Protein AF-A0A7S0T9Q6-F1 (afdb_monomer_lite)

Secondary structure (DSSP, 8-state):
-PPPP-------------------------------------------TTHHHHHHHHHHHHHHHHHHHHHHHHHHHHHHHHHHHHHHHHHHHHHHHHHHHHHHHHHHH-TTSS-PPPHHHHHHHHHHHHHHHTTTTT--TTS--HHHHHHHHHHHHHHHHHHHHHHSTT-SS-PPP-TT----TTSS------

Foldseek 3Di:
DDDDDDDDDDDDPPDDDDDDPDDDDDDDDDDDDDPDPDDDDDDPDDDDPPPVVVVVVVVVVVVVVVVVVVVVVVVVVVVVVVVVVVVVVVVVVVVVLVVLLVVLVVQCVCCPDDHHRDPVSVVVNVVSVVVVVVVVPPDDVVPDDPVRVVVVVLLVVLVVQQVVVVVPPDPPPDDRRDSPCSPPPPPPPPDDDD

Structure (mmCIF, N/CA/C/O backbone):
data_AF-A0A7S0T9Q6-F1
#
_entry.id   AF-A0A7S0T9Q6-F1
#
loop_
_atom_site.group_PDB
_atom_site.id
_atom_site.type_symbol
_atom_site.label_atom_id
_atom_site.label_alt_id
_atom_site.label_comp_id
_atom_site.label_asym_id
_atom_site.label_entity_id
_atom_site.label_seq_id
_atom_site.pdbx_PDB_ins_code
_atom_site.Cartn_x
_atom_site.Cartn_y
_atom_site.Cartn_z
_atom_site.occupancy
_atom_site.B_iso_or_equiv
_atom_site.auth_seq_id
_atom_site.auth_comp_id
_atom_site.auth_asym_id
_atom_site.auth_atom_id
_atom_site.pdbx_PDB_model_num
ATOM 1 N N . LYS A 1 1 ? -21.714 -35.107 25.887 1.00 48.09 1 LYS A N 1
ATOM 2 C CA . LYS A 1 1 ? -20.528 -35.727 25.243 1.00 48.09 1 LYS A CA 1
ATOM 3 C C . LYS A 1 1 ? -19.779 -34.626 24.492 1.00 48.09 1 LYS A C 1
ATOM 5 O O . LYS A 1 1 ? -20.068 -34.401 23.327 1.00 48.09 1 LYS A O 1
ATOM 10 N N . HIS A 1 2 ? -18.916 -33.882 25.184 1.00 43.22 2 HIS A N 1
ATOM 11 C CA . HIS A 1 2 ? -18.152 -32.766 24.613 1.00 43.22 2 HIS A CA 1
ATOM 12 C C . HIS A 1 2 ? -16.733 -33.234 24.277 1.00 43.22 2 HIS A C 1
ATOM 14 O O . HIS A 1 2 ? -16.092 -33.878 25.104 1.00 43.22 2 HIS A O 1
ATOM 20 N N . LYS A 1 3 ? -16.268 -32.938 23.059 1.00 55.44 3 LYS A N 1
ATOM 21 C CA . LYS A 1 3 ? -14.858 -33.063 22.662 1.00 55.44 3 LYS A CA 1
ATOM 22 C C . LYS A 1 3 ? -14.114 -31.779 23.071 1.00 55.44 3 LYS A C 1
ATOM 24 O O . LYS A 1 3 ? -14.688 -30.708 22.878 1.00 55.44 3 LYS A O 1
ATOM 29 N N . PRO A 1 4 ? -12.875 -31.848 23.585 1.00 59.94 4 PRO A N 1
ATOM 30 C CA . PRO A 1 4 ? -12.056 -30.662 23.801 1.00 59.94 4 PRO A CA 1
ATOM 31 C C . PRO A 1 4 ? -11.333 -30.259 22.505 1.00 59.94 4 PRO A C 1
ATOM 33 O O . PRO A 1 4 ? -10.777 -31.106 21.806 1.00 59.94 4 PRO A O 1
ATOM 36 N N . TYR A 1 5 ? -11.346 -28.961 22.195 1.00 50.22 5 TYR A N 1
ATOM 37 C CA . TYR A 1 5 ? -10.509 -28.351 21.163 1.00 50.22 5 TYR A CA 1
ATOM 38 C C . TYR A 1 5 ? -9.067 -28.263 21.679 1.00 50.22 5 TYR A C 1
ATOM 40 O O . TYR A 1 5 ? -8.792 -27.593 22.672 1.00 50.22 5 TYR A O 1
ATOM 48 N N . SER A 1 6 ? -8.145 -28.950 21.008 1.00 52.62 6 SER A N 1
ATOM 49 C CA . SER A 1 6 ? -6.705 -28.787 21.197 1.00 52.62 6 SER A CA 1
ATOM 50 C C . SER A 1 6 ? -6.242 -27.542 20.441 1.00 52.62 6 SER A C 1
ATOM 52 O O . SER A 1 6 ? -6.248 -27.528 19.210 1.00 52.62 6 SER A O 1
ATOM 54 N N . GLY A 1 7 ? -5.859 -26.497 21.175 1.00 42.22 7 GLY A N 1
ATOM 55 C CA . GLY A 1 7 ? -5.268 -25.286 20.615 1.00 42.22 7 GLY A CA 1
ATOM 56 C C . GLY A 1 7 ? -3.878 -25.557 20.043 1.00 42.22 7 GLY A C 1
ATOM 57 O O . GLY A 1 7 ? -2.952 -25.902 20.774 1.00 42.22 7 GLY A O 1
ATOM 58 N N . SER A 1 8 ? -3.727 -25.378 18.734 1.00 49.31 8 SER A N 1
ATOM 59 C CA . SER A 1 8 ? -2.430 -25.295 18.071 1.00 49.31 8 SER A CA 1
ATOM 60 C C . SER A 1 8 ? -1.870 -23.882 18.246 1.00 49.31 8 SER A C 1
ATOM 62 O O . SER A 1 8 ? -2.349 -22.927 17.640 1.00 49.31 8 SER A O 1
ATOM 64 N N . HIS A 1 9 ? -0.862 -23.758 19.108 1.00 43.62 9 HIS A N 1
ATOM 65 C CA . HIS A 1 9 ? -0.001 -22.584 19.226 1.00 43.62 9 HIS A CA 1
ATOM 66 C C . HIS A 1 9 ? 0.776 -22.383 17.915 1.00 43.62 9 HIS A C 1
ATOM 68 O O . HIS A 1 9 ? 1.630 -23.201 17.574 1.00 43.62 9 HIS A O 1
ATOM 74 N N . CYS A 1 10 ? 0.516 -21.290 17.200 1.00 43.69 10 CYS A N 1
ATOM 75 C CA . CYS A 1 10 ? 1.398 -20.816 16.136 1.00 43.69 10 CYS A CA 1
ATOM 76 C C . CYS A 1 10 ? 2.500 -19.938 16.759 1.00 43.69 10 CYS A C 1
ATOM 78 O O . CYS A 1 10 ? 2.178 -18.938 17.406 1.00 43.69 10 CYS A O 1
ATOM 80 N N . PRO A 1 11 ? 3.793 -20.271 16.602 1.00 45.72 11 PRO A N 1
ATOM 81 C CA . PRO A 1 11 ? 4.871 -19.421 17.084 1.00 45.72 11 PRO A CA 1
ATOM 82 C C . PRO A 1 11 ? 4.972 -18.131 16.256 1.00 45.72 11 PRO A C 1
ATOM 84 O O . PRO A 1 11 ? 5.075 -18.147 15.031 1.00 45.72 11 PRO A O 1
ATOM 87 N N . SER A 1 12 ? 4.963 -17.009 16.975 1.00 49.41 12 SER A N 1
ATOM 88 C CA . SER A 1 12 ? 5.185 -15.650 16.483 1.00 49.41 12 SER A CA 1
ATOM 89 C C . SER A 1 12 ? 6.523 -15.533 15.742 1.00 49.41 12 SER A C 1
ATOM 91 O O . SER A 1 12 ? 7.594 -15.633 16.340 1.00 49.41 12 SER A O 1
ATOM 93 N N . MET A 1 13 ? 6.466 -15.274 14.434 1.00 46.94 13 MET A N 1
ATOM 94 C CA . MET A 1 13 ? 7.614 -14.929 13.585 1.00 46.94 13 MET A CA 1
ATOM 95 C C . MET A 1 13 ? 8.009 -13.449 13.766 1.00 46.94 13 MET A C 1
ATOM 97 O O . MET A 1 13 ? 8.117 -12.690 12.805 1.00 46.94 13 MET A O 1
ATOM 101 N N . ARG A 1 14 ? 8.247 -13.003 15.006 1.00 51.22 14 ARG A N 1
ATOM 102 C CA . ARG A 1 14 ? 8.969 -11.745 15.264 1.00 51.22 14 ARG A CA 1
ATOM 103 C C . ARG A 1 14 ? 10.461 -12.039 15.275 1.00 51.22 14 ARG A C 1
ATOM 105 O O . ARG A 1 14 ? 11.011 -12.302 16.334 1.00 51.22 14 ARG A O 1
ATOM 112 N N . ASN A 1 15 ? 11.083 -12.043 14.097 1.00 54.09 15 ASN A N 1
ATOM 113 C CA . ASN A 1 15 ? 12.494 -11.689 13.882 1.00 54.09 15 ASN A CA 1
ATOM 114 C C . ASN A 1 15 ? 12.834 -11.846 12.393 1.00 54.09 15 ASN A C 1
ATOM 116 O O . ASN A 1 15 ? 13.433 -12.834 11.977 1.00 54.09 15 ASN A O 1
ATOM 120 N N . ALA A 1 16 ? 12.465 -10.849 11.588 1.00 46.50 16 ALA A N 1
ATOM 121 C CA . ALA A 1 16 ? 13.069 -10.648 10.277 1.00 46.50 16 ALA A CA 1
ATOM 122 C C . ALA A 1 16 ? 14.107 -9.525 10.392 1.00 46.50 16 ALA A C 1
ATOM 124 O O . ALA A 1 16 ? 13.838 -8.435 10.892 1.00 46.50 16 ALA A O 1
ATOM 125 N N . ALA A 1 17 ? 15.322 -9.880 9.999 1.00 49.62 17 ALA A N 1
ATOM 126 C CA . ALA A 1 17 ? 16.577 -9.178 10.174 1.00 49.62 17 ALA A CA 1
ATOM 127 C C . ALA A 1 17 ? 16.577 -7.684 9.802 1.00 49.62 17 ALA A C 1
ATOM 129 O O . ALA A 1 17 ? 16.038 -7.262 8.781 1.00 49.62 17 ALA A O 1
ATOM 130 N N . ARG A 1 18 ? 17.344 -6.910 10.586 1.00 49.25 18 ARG A N 1
ATOM 131 C CA . ARG A 1 18 ? 17.968 -5.651 10.156 1.00 49.25 18 ARG A CA 1
ATOM 132 C C . ARG A 1 18 ? 18.778 -5.905 8.885 1.00 49.25 18 ARG A C 1
ATOM 134 O O . ARG A 1 18 ? 19.873 -6.461 8.943 1.00 49.25 18 ARG A O 1
ATOM 141 N N . ILE A 1 19 ? 18.260 -5.465 7.748 1.00 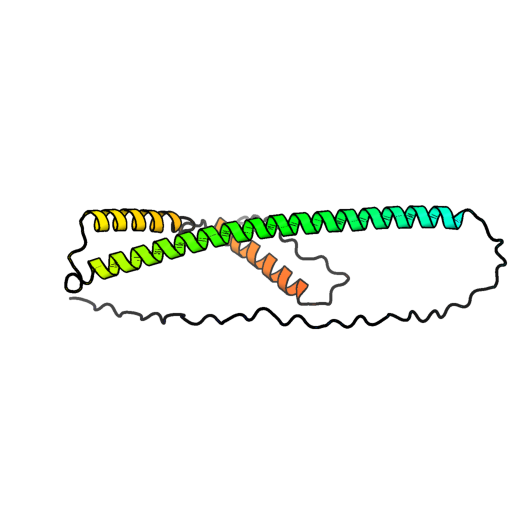47.66 19 ILE A N 1
ATOM 142 C CA . ILE A 1 19 ? 19.020 -5.402 6.503 1.00 47.66 19 ILE A CA 1
ATOM 143 C C . ILE A 1 19 ? 19.848 -4.115 6.547 1.00 47.66 19 ILE A C 1
ATOM 145 O O . ILE A 1 19 ? 19.316 -3.011 6.472 1.00 47.66 19 ILE A O 1
ATOM 149 N N . HIS A 1 20 ? 21.162 -4.265 6.712 1.00 46.34 20 HIS A N 1
ATOM 150 C CA . HIS A 1 20 ? 22.140 -3.194 6.536 1.00 46.34 20 HIS A CA 1
ATOM 151 C C . HIS A 1 20 ? 22.250 -2.824 5.044 1.00 46.34 20 HIS A C 1
ATOM 153 O O . HIS A 1 20 ? 22.614 -3.691 4.247 1.00 46.34 20 HIS A O 1
ATOM 159 N N . PRO A 1 21 ? 22.038 -1.560 4.635 1.00 48.03 21 PRO A N 1
ATOM 160 C CA . PRO A 1 21 ? 22.309 -1.127 3.275 1.00 48.03 21 PRO A CA 1
ATOM 161 C C . PRO A 1 21 ? 23.672 -0.431 3.234 1.00 48.03 21 PRO A C 1
ATOM 163 O O . PRO A 1 21 ? 23.750 0.766 3.472 1.00 48.03 21 PRO A O 1
ATOM 166 N N . ASN A 1 22 ? 24.759 -1.175 3.004 1.00 48.66 22 ASN A N 1
ATOM 167 C CA . ASN A 1 22 ? 25.987 -0.656 2.373 1.00 48.66 22 ASN A CA 1
ATOM 168 C C . ASN A 1 22 ? 27.099 -1.702 2.389 1.00 48.66 22 ASN A C 1
ATOM 170 O O . ASN A 1 22 ? 27.969 -1.665 3.251 1.00 48.66 22 ASN A O 1
ATOM 174 N N . GLN A 1 23 ? 27.108 -2.602 1.406 1.00 45.19 23 GLN A N 1
ATOM 175 C CA . GLN A 1 23 ? 28.343 -3.234 0.935 1.00 45.19 23 GLN A CA 1
ATOM 176 C C . GLN A 1 23 ? 28.232 -3.536 -0.561 1.00 45.19 23 GLN A C 1
ATOM 178 O O . GLN A 1 23 ? 28.161 -4.689 -0.974 1.00 45.19 23 GLN A O 1
ATOM 183 N N . TYR A 1 24 ? 28.244 -2.492 -1.395 1.00 44.56 24 TYR A N 1
ATOM 184 C CA . TYR A 1 24 ? 28.670 -2.671 -2.779 1.00 44.56 24 TYR A CA 1
ATOM 185 C C . TYR A 1 24 ? 30.141 -2.299 -2.914 1.00 44.56 24 TYR A C 1
ATOM 187 O O . TYR A 1 24 ? 30.565 -1.159 -2.745 1.00 44.56 24 TYR A O 1
ATOM 195 N N . ARG A 1 25 ? 30.902 -3.364 -3.164 1.00 46.22 25 ARG A N 1
ATOM 196 C CA . ARG A 1 25 ? 32.325 -3.427 -3.463 1.00 46.22 25 ARG A CA 1
ATOM 197 C C . ARG A 1 25 ? 32.757 -2.374 -4.483 1.00 46.22 25 ARG A C 1
ATOM 199 O O . ARG A 1 25 ? 32.208 -2.286 -5.578 1.00 46.22 25 ARG A O 1
ATOM 206 N N . ASN A 1 26 ? 33.860 -1.717 -4.138 1.00 47.81 26 ASN A N 1
ATOM 207 C CA . ASN A 1 26 ? 34.849 -1.169 -5.059 1.00 47.81 26 ASN A CA 1
ATOM 208 C C . ASN A 1 26 ? 35.125 -2.147 -6.215 1.00 47.81 26 ASN A C 1
ATOM 210 O O . ASN A 1 26 ? 35.784 -3.168 -6.015 1.00 47.81 26 ASN A O 1
ATOM 214 N N . TYR A 1 27 ? 34.687 -1.815 -7.429 1.00 48.66 27 TYR A N 1
ATOM 215 C CA . TYR A 1 27 ? 35.317 -2.339 -8.637 1.00 48.66 27 TYR A CA 1
ATOM 216 C C . TYR A 1 27 ? 36.371 -1.333 -9.079 1.00 48.66 27 TYR A C 1
ATOM 218 O O . TYR A 1 27 ? 36.077 -0.310 -9.697 1.00 48.66 27 TYR A O 1
ATOM 226 N N . GLN A 1 28 ? 37.617 -1.635 -8.719 1.00 45.53 28 GLN A N 1
ATOM 227 C CA . GLN A 1 28 ? 38.784 -1.011 -9.318 1.00 45.53 28 GLN A CA 1
ATOM 228 C C . GLN A 1 28 ? 38.724 -1.212 -10.834 1.00 45.53 28 GLN A C 1
ATOM 230 O O . GLN A 1 28 ? 38.624 -2.325 -11.352 1.00 45.53 28 GLN A O 1
ATOM 235 N N . ARG A 1 29 ? 38.759 -0.087 -11.536 1.00 46.28 29 ARG A N 1
ATOM 236 C CA . ARG A 1 29 ? 38.820 0.034 -12.986 1.00 46.28 29 ARG A CA 1
ATOM 237 C C . ARG A 1 29 ? 40.189 -0.486 -13.445 1.00 46.28 29 ARG A C 1
ATOM 239 O O . ARG A 1 29 ? 41.167 0.251 -13.402 1.00 46.28 29 ARG A O 1
ATOM 246 N N . MET A 1 30 ? 40.281 -1.752 -13.843 1.00 48.06 30 MET A N 1
ATOM 247 C CA . MET A 1 30 ? 41.489 -2.264 -14.499 1.00 48.06 30 MET A CA 1
ATOM 248 C C . MET A 1 30 ? 41.555 -1.715 -15.936 1.00 48.06 30 MET A C 1
ATOM 250 O O . MET A 1 30 ? 40.580 -1.868 -16.679 1.00 48.06 30 MET A O 1
ATOM 254 N N . PRO A 1 31 ? 42.660 -1.076 -16.360 1.00 48.62 31 PRO A N 1
ATOM 255 C CA . PRO A 1 31 ? 42.848 -0.685 -17.750 1.00 48.62 31 PRO A CA 1
ATOM 256 C C . PRO A 1 31 ? 43.156 -1.926 -18.599 1.00 48.62 31 PRO A C 1
ATOM 258 O O . PRO A 1 31 ? 44.135 -2.630 -18.363 1.00 48.62 31 PRO A O 1
ATOM 261 N N . LEU A 1 32 ? 42.321 -2.195 -19.603 1.00 48.62 32 LEU A N 1
ATOM 262 C CA . LEU A 1 32 ? 42.595 -3.202 -20.627 1.00 48.62 32 LEU A CA 1
ATOM 263 C C . LEU A 1 32 ? 43.718 -2.690 -21.539 1.00 48.62 32 LEU A C 1
ATOM 265 O O . LEU A 1 32 ? 43.483 -1.858 -22.415 1.00 48.62 32 LEU A O 1
ATOM 269 N N . THR A 1 33 ? 44.940 -3.183 -21.352 1.00 50.84 33 THR A N 1
ATOM 270 C CA . THR A 1 33 ? 46.001 -3.047 -22.353 1.00 50.84 33 THR A CA 1
ATOM 271 C C . THR A 1 33 ? 45.750 -4.055 -23.471 1.00 50.84 33 THR A C 1
ATOM 273 O O . THR A 1 33 ? 45.985 -5.255 -23.346 1.00 50.84 33 THR A O 1
ATOM 276 N N . LEU A 1 34 ? 45.224 -3.560 -24.591 1.00 49.12 34 LEU A N 1
ATOM 277 C CA . LEU A 1 34 ? 45.071 -4.328 -25.820 1.00 49.12 34 LEU A CA 1
ATOM 278 C C . LEU A 1 34 ? 46.469 -4.578 -26.420 1.00 49.12 34 LEU A C 1
ATOM 280 O O . LEU A 1 34 ? 47.065 -3.680 -27.014 1.00 49.12 34 LEU A O 1
ATOM 284 N N . ILE A 1 35 ? 47.015 -5.786 -26.254 1.00 49.16 35 ILE A N 1
ATOM 285 C CA . ILE A 1 35 ? 48.257 -6.200 -26.924 1.00 49.16 35 ILE A CA 1
ATOM 286 C C . ILE A 1 35 ? 47.948 -6.390 -28.414 1.00 49.16 35 ILE A C 1
ATOM 288 O O . ILE A 1 35 ? 47.339 -7.373 -28.830 1.00 49.16 35 ILE A O 1
ATOM 292 N N . LYS A 1 36 ? 48.355 -5.409 -29.224 1.00 46.16 36 LYS A N 1
ATOM 293 C CA . LYS A 1 36 ? 48.192 -5.393 -30.680 1.00 46.16 36 LYS A CA 1
ATOM 294 C C . LYS A 1 36 ? 49.344 -6.171 -31.332 1.00 46.16 36 LYS A C 1
ATOM 296 O O . LYS A 1 36 ? 50.366 -5.595 -31.689 1.00 46.16 36 LYS A O 1
ATOM 301 N N . ALA A 1 37 ? 49.190 -7.484 -31.491 1.00 51.31 37 ALA A N 1
ATOM 302 C CA . ALA A 1 37 ? 50.033 -8.271 -32.392 1.00 51.31 37 ALA A CA 1
ATOM 303 C C . ALA A 1 37 ? 49.439 -8.191 -33.808 1.00 51.31 37 ALA A C 1
ATOM 305 O O . ALA A 1 37 ? 48.527 -8.934 -34.156 1.00 51.31 37 ALA A O 1
ATOM 306 N N . GLY A 1 38 ? 49.917 -7.239 -34.610 1.00 44.06 38 GLY A N 1
ATOM 307 C CA . GLY A 1 38 ? 49.419 -7.001 -35.964 1.00 44.06 38 GLY A CA 1
ATOM 308 C C . GLY A 1 38 ? 50.488 -6.362 -36.837 1.00 44.06 38 GLY A C 1
ATOM 309 O O . GLY A 1 38 ? 50.775 -5.175 -36.735 1.00 44.06 38 GLY A O 1
ATOM 310 N N . ARG A 1 39 ? 51.110 -7.192 -37.669 1.00 53.94 39 ARG A N 1
ATOM 311 C CA . ARG A 1 39 ? 52.144 -6.860 -38.649 1.00 53.94 39 ARG A CA 1
ATOM 312 C C . ARG A 1 39 ? 51.513 -6.044 -39.783 1.00 53.94 39 ARG A C 1
ATOM 314 O O . ARG A 1 39 ? 50.899 -6.627 -40.672 1.00 53.94 39 ARG A O 1
ATOM 321 N N . GLU A 1 40 ? 51.657 -4.721 -39.772 1.00 49.31 40 GLU A N 1
ATOM 322 C CA . GLU A 1 40 ? 51.136 -3.865 -40.845 1.00 49.31 40 GLU A CA 1
ATOM 323 C C . GLU A 1 40 ? 52.248 -3.368 -41.776 1.00 49.31 40 GLU A C 1
ATOM 325 O O . GLU A 1 40 ? 53.265 -2.803 -41.369 1.00 49.31 40 GLU A O 1
ATOM 330 N N . ARG A 1 41 ? 52.034 -3.646 -43.066 1.00 48.97 41 ARG A N 1
ATOM 331 C CA . ARG A 1 41 ? 52.817 -3.161 -44.201 1.00 48.97 41 ARG A CA 1
ATOM 332 C C . ARG A 1 41 ? 52.715 -1.639 -44.240 1.00 48.97 41 ARG A C 1
ATOM 334 O O . ARG A 1 41 ? 51.617 -1.098 -44.160 1.00 48.97 41 ARG A O 1
ATOM 341 N N . ARG A 1 42 ? 53.847 -0.955 -44.416 1.00 47.53 42 ARG A N 1
ATOM 342 C CA . ARG A 1 42 ? 53.871 0.486 -44.689 1.00 47.53 42 ARG A CA 1
ATOM 343 C C . ARG A 1 42 ? 53.228 0.737 -46.050 1.00 47.53 42 ARG A C 1
ATOM 345 O O . ARG A 1 42 ? 53.869 0.543 -47.077 1.00 47.53 42 ARG A O 1
ATOM 352 N N . VAL A 1 43 ? 51.972 1.162 -46.038 1.00 51.28 43 VAL A N 1
ATOM 353 C CA . VAL A 1 43 ? 51.359 1.861 -47.164 1.00 51.28 43 VAL A CA 1
ATOM 354 C C . VAL A 1 43 ? 51.447 3.342 -46.824 1.00 51.28 43 VAL A C 1
ATOM 356 O O . VAL A 1 43 ? 50.891 3.796 -45.827 1.00 51.28 43 VAL A O 1
ATOM 359 N N . SER A 1 44 ? 52.224 4.082 -47.605 1.00 52.00 44 SER A N 1
ATOM 360 C CA . SER A 1 44 ? 52.299 5.539 -47.558 1.00 52.00 44 SER A CA 1
ATOM 361 C C . SER A 1 44 ? 50.964 6.124 -48.023 1.00 52.00 44 SER A C 1
ATOM 363 O O . SER A 1 44 ? 50.750 6.318 -49.217 1.00 52.00 44 SER A O 1
ATOM 365 N N . SER A 1 45 ? 50.051 6.360 -47.085 1.00 49.88 45 SER A N 1
ATOM 366 C CA . SER A 1 45 ? 48.807 7.090 -47.318 1.00 49.88 45 SER A CA 1
ATOM 367 C C . SER A 1 45 ? 49.017 8.572 -47.015 1.00 49.88 45 SER A C 1
ATOM 369 O O . SER A 1 45 ? 49.285 8.951 -45.874 1.00 49.88 45 SER A O 1
ATOM 371 N N . SER A 1 46 ? 48.900 9.396 -48.052 1.00 53.34 46 SER A N 1
ATOM 372 C CA . SER A 1 46 ? 48.856 10.855 -47.973 1.00 53.34 46 SER A CA 1
ATOM 373 C C . SER A 1 46 ? 47.775 11.331 -46.985 1.00 53.34 46 SER A C 1
ATOM 375 O O . SER A 1 46 ? 46.709 10.714 -46.916 1.00 53.34 46 SER A O 1
ATOM 377 N N . PRO A 1 47 ? 47.996 12.426 -46.235 1.00 50.16 47 PRO A N 1
ATOM 378 C CA . PRO A 1 47 ? 47.011 12.943 -45.292 1.00 50.16 47 PRO A CA 1
ATOM 379 C C . PRO A 1 47 ? 45.821 13.538 -46.058 1.00 50.16 47 PRO A C 1
ATOM 381 O O . PRO A 1 47 ? 45.936 14.585 -46.691 1.00 50.16 47 PRO A O 1
ATOM 384 N N . SER A 1 48 ? 44.672 12.857 -46.035 1.00 51.38 48 SER A N 1
ATOM 385 C CA . SER A 1 48 ? 43.407 13.408 -46.531 1.00 51.38 48 SER A CA 1
ATOM 386 C C . SER A 1 48 ? 42.718 14.220 -45.423 1.00 51.38 48 SER A C 1
ATOM 388 O O . SER A 1 48 ? 42.339 13.637 -44.408 1.00 51.38 48 SER A O 1
ATOM 390 N N . PRO A 1 49 ? 42.468 15.528 -45.615 1.00 57.22 49 PRO A N 1
ATOM 391 C CA . PRO A 1 49 ? 41.895 16.419 -44.594 1.00 57.22 49 PRO A CA 1
ATOM 392 C C . PRO A 1 49 ? 40.407 16.166 -44.258 1.00 57.22 4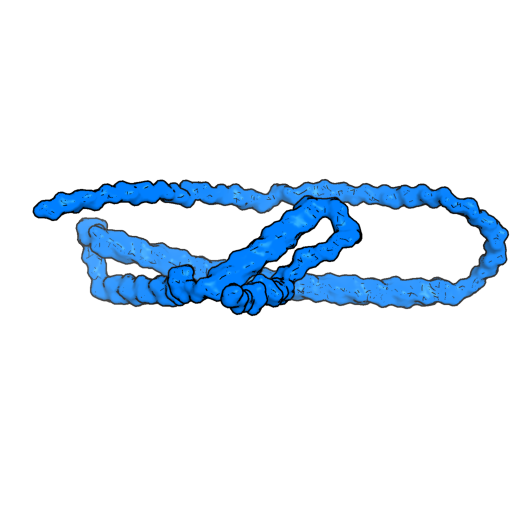9 PRO A C 1
ATOM 394 O O . PRO A 1 49 ? 39.819 16.904 -43.476 1.00 57.22 49 PRO A O 1
ATOM 397 N N . ASN A 1 50 ? 39.778 15.131 -44.828 1.00 55.19 50 ASN A N 1
ATOM 398 C CA . ASN A 1 50 ? 38.332 14.875 -44.727 1.00 55.19 50 ASN A CA 1
ATOM 399 C C . ASN A 1 50 ? 37.925 13.867 -43.627 1.00 55.19 50 ASN A C 1
ATOM 401 O O . ASN A 1 50 ? 36.740 13.712 -43.337 1.00 55.19 50 ASN A O 1
ATOM 405 N N . LEU A 1 51 ? 38.882 13.166 -43.006 1.00 54.94 51 LEU A N 1
ATOM 406 C CA . LEU A 1 51 ? 38.609 12.167 -41.957 1.00 54.94 51 LEU A CA 1
ATOM 407 C C . LEU A 1 51 ? 38.358 12.796 -40.574 1.00 54.94 51 LEU A C 1
ATOM 409 O O . LEU A 1 51 ? 37.532 12.288 -39.815 1.00 54.94 51 LEU A O 1
ATOM 413 N N . ASP A 1 52 ? 39.002 13.924 -40.267 1.00 58.03 52 ASP A N 1
ATOM 414 C CA . ASP A 1 52 ? 38.873 14.581 -38.959 1.00 58.03 52 ASP A CA 1
ATOM 415 C C . ASP A 1 52 ? 37.514 15.277 -38.772 1.00 58.03 52 ASP A C 1
ATOM 417 O O . ASP A 1 52 ? 36.956 15.248 -37.674 1.00 58.03 52 ASP A O 1
ATOM 421 N N . GLN A 1 53 ? 36.923 15.823 -39.843 1.00 58.59 53 GLN A N 1
ATOM 422 C CA . GLN A 1 53 ? 35.591 16.444 -39.785 1.00 58.59 53 GLN A CA 1
ATOM 423 C C . GLN A 1 53 ? 34.476 15.413 -39.551 1.00 58.59 53 GLN A C 1
ATOM 425 O O . GLN A 1 53 ? 33.585 15.639 -38.733 1.00 58.59 53 GLN A O 1
ATOM 430 N N . ASN A 1 54 ? 34.555 14.248 -40.203 1.00 61.00 54 ASN A N 1
ATOM 431 C CA . ASN A 1 54 ? 33.582 13.165 -40.018 1.00 61.00 54 ASN A CA 1
ATOM 432 C C . ASN A 1 54 ? 33.651 12.562 -38.607 1.00 61.00 54 ASN A C 1
ATOM 434 O O . ASN A 1 54 ? 32.627 12.242 -38.004 1.00 61.00 54 ASN A O 1
ATOM 438 N N . LYS A 1 55 ? 34.861 12.446 -38.047 1.00 66.19 55 LYS A N 1
ATOM 439 C CA . LYS A 1 55 ? 35.061 11.953 -36.682 1.00 66.19 55 LYS A CA 1
ATOM 440 C C . LYS A 1 55 ? 34.497 12.924 -35.639 1.00 66.19 55 LYS A C 1
ATOM 442 O O . LYS A 1 55 ? 33.766 12.495 -34.752 1.00 66.19 55 LYS A O 1
ATOM 447 N N . GLN A 1 56 ? 34.736 14.228 -35.802 1.00 70.12 56 GLN A N 1
ATOM 448 C CA . GLN A 1 56 ? 34.181 15.253 -34.909 1.00 70.12 56 GLN A CA 1
ATOM 449 C C . GLN A 1 56 ? 32.646 15.297 -34.924 1.00 70.12 56 GLN A C 1
ATOM 451 O O . GLN A 1 56 ? 32.036 15.455 -33.867 1.00 70.12 56 GLN A O 1
ATOM 456 N N . GLN A 1 57 ? 32.005 15.121 -36.084 1.00 70.31 57 GLN A N 1
ATOM 457 C CA . GLN A 1 57 ? 30.540 15.072 -36.166 1.00 70.31 57 GLN A CA 1
ATOM 458 C C . GLN A 1 57 ? 29.957 13.837 -35.463 1.00 70.31 57 GLN A C 1
ATOM 460 O O . GLN A 1 57 ? 28.957 13.947 -34.753 1.00 70.31 57 GLN A O 1
ATOM 465 N N . ASN A 1 58 ? 30.598 12.675 -35.606 1.00 70.81 58 ASN A N 1
ATOM 466 C CA . ASN A 1 58 ? 30.149 11.433 -34.975 1.00 70.81 58 ASN A CA 1
ATOM 467 C C . ASN A 1 58 ? 30.335 11.468 -33.443 1.00 70.81 58 ASN A C 1
ATOM 469 O O . ASN A 1 58 ? 29.447 11.062 -32.690 1.00 70.81 58 ASN A O 1
ATOM 473 N N . ASP A 1 59 ? 31.439 12.057 -32.973 1.00 74.12 59 ASP A N 1
ATOM 474 C CA . ASP A 1 59 ? 31.698 12.271 -31.546 1.00 74.12 59 ASP A CA 1
ATOM 475 C C . ASP A 1 59 ? 30.681 13.248 -30.927 1.00 74.12 59 ASP A C 1
ATOM 477 O O . ASP A 1 59 ? 30.187 13.012 -29.822 1.00 74.12 59 ASP A O 1
ATOM 481 N N . GLN A 1 60 ? 30.301 14.315 -31.641 1.00 74.25 60 GLN A N 1
ATOM 482 C CA . GLN A 1 60 ? 29.259 15.242 -31.182 1.00 74.25 60 GLN A CA 1
ATOM 483 C C . GLN A 1 60 ? 27.881 14.570 -31.098 1.00 74.25 60 GLN A C 1
ATOM 485 O O . GLN A 1 60 ? 27.171 14.758 -30.107 1.00 74.25 60 GLN A O 1
ATOM 490 N N . GLN A 1 61 ? 27.512 13.739 -32.077 1.00 75.19 61 GLN A N 1
ATOM 491 C CA . GLN A 1 61 ? 26.250 12.990 -32.042 1.00 75.19 61 GLN A CA 1
ATOM 492 C C . GLN A 1 61 ? 26.218 11.962 -30.897 1.00 75.19 61 GLN A C 1
ATOM 494 O O . GLN A 1 61 ? 25.223 11.879 -30.172 1.00 75.19 61 GLN A O 1
ATOM 499 N N . GLN A 1 62 ? 27.315 11.234 -30.650 1.00 76.12 62 GLN A N 1
ATOM 500 C CA . GLN A 1 62 ? 27.412 10.327 -29.496 1.00 76.12 62 GLN A CA 1
ATOM 501 C C . GLN A 1 62 ? 27.342 11.067 -28.154 1.00 76.12 62 GLN A C 1
ATOM 503 O O . GLN A 1 62 ? 26.705 10.587 -27.208 1.00 76.12 62 GLN A O 1
ATOM 508 N N . GLN A 1 63 ? 27.949 12.250 -28.049 1.00 76.50 63 GLN A N 1
ATOM 509 C CA . GLN A 1 63 ? 27.857 13.073 -26.841 1.00 76.50 63 GLN A CA 1
ATOM 510 C C . GLN A 1 63 ? 26.425 13.555 -26.589 1.00 76.50 63 GLN A C 1
ATOM 512 O O . GLN A 1 63 ? 25.941 13.471 -25.460 1.00 76.50 63 GLN A O 1
ATOM 517 N N . GLN A 1 64 ? 25.704 13.977 -27.629 1.00 79.00 64 GLN A N 1
ATOM 518 C CA . GLN A 1 64 ? 24.296 14.360 -27.497 1.00 79.00 64 GLN A CA 1
ATOM 519 C C . GLN A 1 64 ? 23.411 13.173 -27.093 1.00 79.00 64 GLN A C 1
ATOM 521 O O . GLN A 1 64 ? 22.567 13.307 -26.202 1.00 79.00 64 GLN A O 1
ATOM 526 N N . PHE A 1 65 ? 23.627 11.990 -27.678 1.00 81.00 65 PHE A N 1
ATOM 527 C CA . PHE A 1 65 ? 22.872 10.786 -27.324 1.00 81.00 65 PHE A CA 1
ATOM 528 C C . PHE A 1 65 ? 23.112 10.358 -25.869 1.00 81.00 65 PHE A C 1
ATOM 530 O O . PHE A 1 65 ? 22.167 10.076 -25.131 1.00 81.00 65 PHE A O 1
ATOM 537 N N . THR A 1 66 ? 24.368 10.367 -25.414 1.00 81.38 66 THR A N 1
ATOM 538 C CA . THR A 1 66 ? 24.701 10.024 -24.022 1.00 81.38 66 THR A CA 1
ATOM 539 C C . THR A 1 66 ? 24.160 11.042 -23.021 1.00 81.38 66 THR A C 1
ATOM 541 O O . THR A 1 66 ? 23.659 10.634 -21.973 1.00 81.38 66 THR A O 1
ATOM 544 N N . GLN A 1 67 ? 24.180 12.340 -23.336 1.00 87.75 67 GLN A N 1
ATOM 545 C CA . GLN A 1 67 ? 23.542 13.363 -22.501 1.00 87.75 67 GLN A CA 1
ATOM 546 C C . GLN A 1 67 ? 22.022 13.185 -22.433 1.00 87.75 67 GLN A C 1
ATOM 548 O O . GLN A 1 67 ? 21.442 13.273 -21.353 1.00 87.75 67 GLN A O 1
ATOM 553 N N . SER A 1 68 ? 21.379 12.894 -23.564 1.00 88.00 68 SER A N 1
ATOM 554 C CA . SER A 1 68 ? 19.926 12.691 -23.627 1.00 88.00 68 SER A CA 1
ATOM 555 C C . SER A 1 68 ? 19.507 11.457 -22.829 1.00 88.00 68 SER A C 1
ATOM 557 O O . SER A 1 68 ? 18.546 11.504 -22.065 1.00 88.00 68 SER A O 1
ATOM 559 N N . ARG A 1 69 ? 20.290 10.376 -22.922 1.00 89.44 69 ARG A N 1
ATOM 560 C CA . ARG A 1 69 ? 20.089 9.163 -22.128 1.00 89.44 69 ARG A CA 1
ATOM 561 C C . ARG A 1 69 ? 20.248 9.416 -20.627 1.00 89.44 69 ARG A C 1
ATOM 563 O O . ARG A 1 69 ? 19.430 8.926 -19.860 1.00 89.44 69 ARG A O 1
ATOM 570 N N . ARG A 1 70 ? 21.256 10.189 -20.202 1.00 89.31 70 ARG A N 1
ATOM 571 C CA . ARG A 1 70 ? 21.435 10.551 -18.781 1.00 89.31 70 ARG A CA 1
ATOM 572 C C . ARG A 1 70 ? 20.238 11.328 -18.243 1.00 89.31 70 ARG A C 1
ATOM 574 O O . ARG A 1 70 ? 19.693 10.939 -17.222 1.00 89.31 70 ARG A O 1
ATOM 581 N N . LYS A 1 71 ? 19.766 12.337 -18.983 1.00 91.31 71 LYS A N 1
ATOM 582 C CA . LYS A 1 71 ? 18.574 13.115 -18.607 1.00 91.31 71 LYS A CA 1
ATOM 583 C C . LYS A 1 71 ? 17.322 12.246 -18.474 1.00 91.31 71 LYS A C 1
ATOM 585 O O . LYS A 1 71 ? 16.501 12.489 -17.597 1.00 91.31 71 LYS A O 1
ATOM 590 N N . LEU A 1 72 ? 17.165 11.250 -19.348 1.00 90.25 72 LEU A N 1
ATOM 591 C CA . LEU A 1 72 ? 16.030 10.331 -19.292 1.00 90.25 72 LEU A CA 1
ATOM 592 C C . LEU A 1 72 ? 16.079 9.449 -18.036 1.00 90.25 72 LEU A C 1
ATOM 594 O O . LEU A 1 72 ? 15.067 9.323 -17.356 1.00 90.25 72 LEU A O 1
ATOM 598 N N . VAL A 1 73 ? 17.259 8.917 -17.701 1.00 91.44 73 VAL A N 1
ATOM 599 C CA . VAL A 1 73 ? 17.474 8.130 -16.475 1.00 91.44 73 VAL A CA 1
ATOM 600 C C . VAL A 1 73 ? 17.254 8.986 -15.226 1.00 91.44 73 VAL A C 1
ATOM 602 O O . VAL A 1 73 ? 16.506 8.583 -14.346 1.00 91.44 73 VAL A O 1
ATOM 605 N N . GLU A 1 74 ? 17.820 10.193 -15.167 1.00 94.12 74 GLU A N 1
ATOM 606 C CA . GLU A 1 74 ? 17.636 11.114 -14.034 1.00 94.12 74 GLU A CA 1
ATOM 607 C C . GLU A 1 74 ? 16.157 11.469 -13.818 1.00 94.12 74 GLU A C 1
ATOM 609 O O . GLU A 1 74 ? 15.675 11.515 -12.685 1.00 94.12 74 GLU A O 1
ATOM 614 N N . LYS A 1 75 ? 15.405 11.684 -14.906 1.00 93.12 75 LYS A N 1
ATOM 615 C CA . LYS A 1 75 ? 13.965 11.946 -14.831 1.00 93.12 75 LYS A CA 1
ATOM 616 C C . LYS A 1 75 ? 13.198 10.733 -14.298 1.00 93.12 75 LYS A C 1
ATOM 618 O O . LYS A 1 75 ? 12.337 10.895 -13.434 1.00 93.12 75 LYS A O 1
ATOM 623 N N . GLU A 1 76 ? 13.506 9.535 -14.789 1.00 93.12 76 GLU A N 1
ATOM 624 C CA . GLU A 1 76 ? 12.889 8.292 -14.316 1.00 93.12 76 GLU A CA 1
ATOM 625 C C . GLU A 1 76 ? 13.192 8.040 -12.830 1.00 93.12 76 GLU A C 1
ATOM 627 O O . GLU A 1 76 ? 12.288 7.695 -12.065 1.00 93.12 76 GLU A O 1
ATOM 632 N N . GLU A 1 77 ? 14.435 8.264 -12.399 1.00 92.75 77 GLU A N 1
ATOM 633 C CA . GLU A 1 77 ? 14.851 8.150 -10.999 1.00 92.75 77 GLU A CA 1
ATOM 634 C C . GLU A 1 77 ? 14.117 9.158 -10.107 1.00 92.75 77 GLU A C 1
ATOM 636 O O . GLU A 1 77 ? 13.611 8.777 -9.050 1.00 92.75 77 GLU A O 1
ATOM 641 N N . ALA A 1 78 ? 13.963 10.410 -10.548 1.00 94.19 78 ALA A N 1
ATOM 642 C CA . ALA A 1 78 ? 13.199 11.419 -9.817 1.00 94.19 78 ALA A CA 1
ATOM 643 C C . ALA A 1 78 ? 11.708 11.048 -9.694 1.00 94.19 78 ALA A C 1
ATOM 645 O O . ALA A 1 78 ? 11.109 11.173 -8.624 1.00 94.19 78 ALA A O 1
ATOM 646 N N . GLU A 1 79 ? 11.095 10.542 -10.768 1.00 92.69 79 GLU A N 1
ATOM 647 C CA . GLU A 1 79 ? 9.708 10.061 -10.745 1.00 92.69 79 GLU A CA 1
ATOM 648 C C . GLU A 1 79 ? 9.539 8.813 -9.872 1.00 92.69 79 GLU A C 1
ATOM 650 O O . GLU A 1 79 ? 8.512 8.636 -9.211 1.00 92.69 79 GLU A O 1
ATOM 655 N N . ARG A 1 80 ? 10.536 7.926 -9.856 1.00 90.12 80 ARG A N 1
ATOM 656 C CA . ARG A 1 80 ? 10.570 6.774 -8.954 1.00 90.12 80 ARG A CA 1
ATOM 657 C C . ARG A 1 80 ? 10.670 7.228 -7.501 1.00 90.12 80 ARG A C 1
ATOM 659 O O . ARG A 1 80 ? 9.892 6.743 -6.686 1.00 90.12 80 ARG A O 1
ATOM 666 N N . GLN A 1 81 ? 11.553 8.174 -7.190 1.00 93.19 81 GLN A N 1
ATOM 667 C CA . GLN A 1 81 ? 11.698 8.702 -5.835 1.00 93.19 81 GLN A CA 1
ATOM 668 C C . GLN A 1 81 ? 10.396 9.343 -5.351 1.00 93.19 81 GLN A C 1
ATOM 670 O O . GLN A 1 81 ? 9.910 9.005 -4.279 1.00 93.19 81 GLN A O 1
ATOM 675 N N . LYS A 1 82 ? 9.745 10.154 -6.192 1.00 93.94 82 LYS A N 1
ATOM 676 C CA . LYS A 1 82 ? 8.441 10.747 -5.869 1.00 93.94 82 LYS A CA 1
ATOM 677 C C . LYS A 1 82 ? 7.382 9.693 -5.529 1.00 93.94 82 LYS A C 1
ATOM 679 O O . LYS A 1 82 ? 6.585 9.896 -4.616 1.00 93.94 82 LYS A O 1
ATOM 684 N N . ARG A 1 83 ? 7.357 8.570 -6.256 1.00 89.69 83 ARG A N 1
ATOM 685 C CA . ARG A 1 83 ? 6.448 7.446 -5.965 1.00 89.69 83 ARG A CA 1
ATOM 686 C C . ARG A 1 83 ? 6.767 6.794 -4.619 1.00 89.69 83 ARG A C 1
ATOM 688 O O . ARG A 1 83 ? 5.841 6.476 -3.879 1.00 89.69 83 ARG A O 1
ATOM 695 N N . LEU A 1 84 ? 8.049 6.622 -4.298 1.00 90.00 84 LEU A N 1
ATOM 696 C CA . LEU A 1 84 ? 8.483 6.086 -3.006 1.00 90.00 84 LEU A CA 1
ATOM 697 C C . LEU A 1 84 ? 8.103 7.016 -1.852 1.00 90.00 84 LEU A C 1
ATOM 699 O O . LEU A 1 84 ? 7.527 6.547 -0.879 1.00 90.00 84 LEU A O 1
ATOM 703 N N . ASP A 1 85 ? 8.322 8.322 -1.988 1.00 93.00 85 ASP A N 1
ATOM 704 C CA . ASP A 1 85 ? 7.977 9.294 -0.945 1.00 93.00 85 ASP A CA 1
ATOM 705 C C . ASP A 1 85 ? 6.461 9.334 -0.691 1.00 93.00 85 ASP A C 1
ATOM 707 O O . ASP A 1 85 ? 6.004 9.415 0.448 1.00 93.00 85 ASP A O 1
ATOM 711 N N . GLN A 1 86 ? 5.652 9.236 -1.752 1.00 90.88 86 GLN A N 1
ATOM 712 C CA . GLN A 1 86 ? 4.195 9.138 -1.628 1.00 90.88 86 GLN A CA 1
ATOM 713 C C . GLN A 1 86 ? 3.756 7.857 -0.912 1.00 90.88 86 GLN A C 1
ATOM 715 O O . GLN A 1 86 ? 2.813 7.895 -0.120 1.00 90.88 86 GLN A O 1
ATOM 720 N N . LEU A 1 87 ? 4.412 6.729 -1.196 1.00 86.69 87 LEU A N 1
ATOM 721 C CA . LEU A 1 87 ? 4.163 5.470 -0.497 1.00 86.69 87 LEU A CA 1
ATOM 722 C C . LEU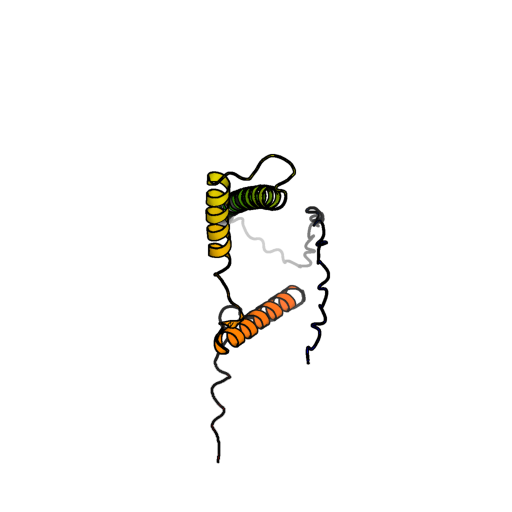 A 1 87 ? 4.553 5.574 0.978 1.00 86.69 87 LEU A C 1
ATOM 724 O O . LEU A 1 87 ? 3.754 5.200 1.831 1.00 86.69 87 LEU A O 1
ATOM 728 N N . ASP A 1 88 ? 5.715 6.145 1.283 1.00 91.44 88 ASP A N 1
ATOM 729 C CA . ASP A 1 88 ? 6.184 6.317 2.658 1.00 91.44 88 ASP A CA 1
ATOM 730 C C . ASP A 1 88 ? 5.225 7.194 3.475 1.00 91.44 88 ASP A C 1
ATOM 732 O O . ASP A 1 88 ? 4.804 6.823 4.568 1.00 91.44 88 ASP A O 1
ATOM 736 N N . GLN A 1 89 ? 4.743 8.299 2.897 1.00 92.62 89 GLN A N 1
ATOM 737 C CA . GLN A 1 89 ? 3.717 9.135 3.529 1.00 92.62 89 GLN A CA 1
ATOM 738 C C . GLN A 1 89 ? 2.419 8.372 3.817 1.00 92.62 89 GLN A C 1
ATOM 740 O O . GLN A 1 89 ? 1.774 8.616 4.838 1.00 92.62 89 GLN A O 1
ATOM 745 N N . ARG A 1 90 ? 2.002 7.465 2.924 1.00 87.75 90 ARG A N 1
ATOM 746 C CA . ARG A 1 90 ? 0.820 6.619 3.150 1.00 87.75 90 ARG A CA 1
ATOM 747 C C . ARG A 1 90 ? 1.068 5.629 4.284 1.00 87.75 90 ARG A C 1
ATOM 749 O O . ARG A 1 90 ? 0.224 5.528 5.168 1.00 87.75 90 ARG A O 1
ATOM 756 N N . ILE A 1 91 ? 2.228 4.977 4.300 1.00 88.19 91 ILE A N 1
ATOM 757 C CA . ILE A 1 91 ? 2.623 4.035 5.356 1.00 88.19 91 ILE A CA 1
ATOM 758 C C . ILE A 1 91 ? 2.654 4.737 6.715 1.00 88.19 91 ILE A C 1
ATOM 760 O O . ILE A 1 91 ? 2.056 4.252 7.669 1.00 88.19 91 ILE A O 1
ATOM 764 N N . GLN A 1 92 ? 3.274 5.916 6.803 1.00 92.12 92 GLN A N 1
ATOM 765 C CA . GLN A 1 92 ? 3.320 6.689 8.044 1.00 92.12 92 GLN A CA 1
ATOM 766 C C . GLN A 1 92 ? 1.926 7.106 8.527 1.00 92.12 92 GLN A C 1
ATOM 768 O O . GLN A 1 92 ? 1.666 7.100 9.728 1.00 92.12 92 GLN A O 1
ATOM 773 N N . LYS A 1 93 ? 1.018 7.475 7.614 1.00 89.88 93 LYS A N 1
ATOM 774 C CA . LYS A 1 93 ? -0.374 7.785 7.975 1.00 89.88 93 LYS A CA 1
ATOM 775 C C . LYS A 1 93 ? -1.089 6.565 8.548 1.00 89.88 93 LYS A C 1
ATOM 777 O O . LYS A 1 93 ? -1.741 6.703 9.576 1.00 89.88 93 LYS A O 1
ATOM 782 N N . LEU A 1 94 ? -0.935 5.398 7.923 1.00 88.44 94 LEU A N 1
ATOM 783 C CA . LEU A 1 94 ? -1.518 4.150 8.417 1.00 88.44 94 LEU A CA 1
ATOM 784 C C . LEU A 1 94 ? -0.940 3.763 9.782 1.00 88.44 94 LEU A C 1
ATOM 786 O O . LEU A 1 94 ? -1.700 3.455 10.688 1.00 88.44 94 LEU A O 1
ATOM 790 N N . ALA A 1 95 ? 0.374 3.892 9.979 1.00 89.75 95 ALA A N 1
ATOM 791 C CA . ALA A 1 95 ? 1.010 3.608 11.265 1.00 89.75 95 ALA A CA 1
ATOM 792 C C . ALA A 1 95 ? 0.442 4.465 12.411 1.00 89.75 95 ALA A C 1
ATOM 794 O O . ALA A 1 95 ? 0.209 3.953 13.501 1.00 89.75 95 ALA A O 1
ATOM 795 N N . ARG A 1 96 ? 0.166 5.754 12.161 1.00 92.88 96 ARG A N 1
ATOM 796 C CA . ARG A 1 96 ? -0.476 6.637 13.154 1.00 92.88 96 ARG A CA 1
ATOM 797 C C . ARG A 1 96 ? -1.916 6.231 13.458 1.00 92.88 96 ARG A C 1
ATOM 799 O O . ARG A 1 96 ? -2.367 6.396 14.586 1.00 92.88 96 ARG A O 1
ATOM 806 N N . VAL A 1 97 ? -2.644 5.747 12.453 1.00 91.81 97 VAL A N 1
ATOM 807 C CA . VAL A 1 97 ? -4.005 5.231 12.640 1.00 91.81 97 VAL A CA 1
ATOM 808 C C . VAL A 1 97 ? -3.974 3.966 13.497 1.00 91.81 97 VAL A C 1
ATOM 810 O O . VAL A 1 97 ? -4.711 3.903 14.474 1.00 91.81 97 VAL A O 1
ATOM 813 N N . GLU A 1 98 ? -3.081 3.018 13.208 1.00 92.31 98 GLU A N 1
ATOM 814 C CA . GLU A 1 98 ? -2.910 1.793 14.005 1.00 92.31 98 GLU A CA 1
ATOM 815 C C . GLU A 1 98 ? -2.491 2.089 15.450 1.00 92.31 98 GLU A C 1
ATOM 817 O O . GLU A 1 98 ? -3.027 1.507 16.389 1.00 92.31 98 GLU A O 1
ATOM 822 N N . GLU A 1 99 ? -1.583 3.047 15.654 1.00 94.56 99 GLU A N 1
ATOM 823 C CA . GLU A 1 99 ? -1.216 3.514 16.994 1.00 94.56 99 GLU A CA 1
ATOM 824 C C . GLU A 1 99 ? -2.433 4.079 17.741 1.00 94.56 99 GLU A C 1
ATOM 826 O O . GLU A 1 99 ? -2.664 3.743 18.904 1.00 94.56 99 GLU A O 1
ATOM 831 N N . ARG A 1 100 ? -3.255 4.901 17.071 1.00 94.94 100 ARG A N 1
ATOM 832 C CA . ARG A 1 100 ? -4.475 5.463 17.662 1.00 94.94 100 ARG A CA 1
ATOM 833 C C . ARG A 1 100 ? -5.496 4.379 18.003 1.00 94.94 100 ARG A C 1
ATOM 835 O O . ARG A 1 100 ? -6.073 4.445 19.087 1.00 94.94 100 ARG A O 1
ATOM 842 N N . ILE A 1 101 ? -5.693 3.400 17.120 1.00 93.88 101 ILE A N 1
ATOM 843 C CA . ILE A 1 101 ? -6.548 2.234 17.372 1.00 93.88 101 ILE A CA 1
ATOM 844 C C . ILE A 1 101 ? -6.053 1.498 18.617 1.00 93.88 101 ILE A C 1
ATOM 846 O O . ILE A 1 101 ? -6.834 1.315 19.544 1.00 93.88 101 ILE A O 1
ATOM 850 N N . GLY A 1 102 ? -4.759 1.177 18.697 1.00 92.25 102 GLY A N 1
ATOM 851 C CA . GLY A 1 102 ? -4.185 0.467 19.842 1.00 92.25 102 GLY A CA 1
ATOM 852 C C . GLY A 1 102 ? -4.388 1.200 21.171 1.00 92.25 102 GLY A C 1
ATOM 853 O O . GLY A 1 102 ? -4.783 0.584 22.157 1.00 92.25 102 GLY A O 1
ATOM 854 N N . ILE A 1 103 ? -4.206 2.525 21.193 1.00 92.25 103 ILE A N 1
ATOM 855 C CA . ILE A 1 103 ? -4.470 3.346 22.389 1.00 92.25 103 ILE A CA 1
ATOM 856 C C . ILE A 1 103 ? -5.951 3.282 22.790 1.00 92.25 103 ILE A C 1
ATOM 858 O O . ILE A 1 103 ? -6.270 3.188 23.975 1.00 92.25 103 ILE A O 1
ATOM 862 N N . LEU A 1 104 ? -6.869 3.376 21.824 1.00 92.12 104 LEU A N 1
ATOM 863 C CA . LEU A 1 104 ? -8.309 3.333 22.086 1.00 92.12 104 LEU A CA 1
ATOM 864 C C . LEU A 1 104 ? -8.770 1.937 22.535 1.00 92.12 104 LEU A C 1
ATOM 866 O O . LEU A 1 104 ? -9.593 1.840 23.443 1.00 92.12 104 LEU A O 1
ATOM 870 N N . GLU A 1 105 ? -8.214 0.871 21.959 1.00 91.50 105 GLU A N 1
ATOM 871 C CA . GLU A 1 105 ? -8.463 -0.517 22.364 1.00 91.50 105 GLU A CA 1
ATOM 872 C C . GLU A 1 105 ? -7.937 -0.792 23.778 1.00 91.50 105 GLU A C 1
ATOM 874 O O . GLU A 1 105 ? -8.645 -1.385 24.589 1.00 91.50 105 GLU A O 1
ATOM 879 N N . GLU A 1 106 ? -6.740 -0.304 24.117 1.00 90.62 106 GLU A N 1
ATOM 880 C CA . GLU A 1 106 ? -6.181 -0.419 25.467 1.00 90.62 106 GLU A CA 1
ATOM 881 C C . GLU A 1 106 ? -7.034 0.335 26.495 1.00 90.62 106 GLU A C 1
ATOM 883 O O . GLU A 1 106 ? -7.333 -0.200 27.564 1.00 90.62 106 GLU A O 1
ATOM 888 N N . LYS A 1 107 ? -7.488 1.551 26.166 1.00 89.12 107 LYS A N 1
ATOM 889 C CA . LYS A 1 107 ? -8.421 2.310 27.012 1.00 89.12 107 LYS A CA 1
ATOM 890 C C . LYS A 1 107 ? -9.758 1.596 27.201 1.00 89.12 107 LYS A C 1
ATOM 892 O O . LYS A 1 107 ? -10.321 1.652 28.289 1.00 89.12 107 LYS A O 1
ATOM 897 N N . LEU A 1 108 ? -10.279 0.966 26.147 1.00 88.38 108 LEU A N 1
ATOM 898 C CA . LEU A 1 108 ? -11.524 0.203 26.208 1.00 88.38 108 LEU A CA 1
ATOM 899 C C . LEU A 1 108 ? -11.364 -1.062 27.061 1.00 88.38 108 LEU A C 1
ATOM 901 O O . LEU A 1 108 ? -12.268 -1.399 27.816 1.00 88.38 108 LEU A O 1
ATOM 905 N N . ALA A 1 109 ? -10.223 -1.748 26.954 1.00 86.88 109 ALA A N 1
ATOM 906 C CA . ALA A 1 109 ? -9.930 -2.957 27.719 1.00 86.88 109 ALA A CA 1
ATOM 907 C C . ALA A 1 109 ? -9.644 -2.668 29.201 1.00 86.88 109 ALA A C 1
ATOM 909 O O . ALA A 1 109 ? -9.994 -3.470 30.065 1.00 86.88 109 ALA A O 1
ATOM 910 N N . ASN A 1 110 ? -9.024 -1.526 29.499 1.00 81.81 110 ASN A N 1
ATOM 911 C CA . ASN A 1 110 ? -8.631 -1.141 30.847 1.00 81.81 110 ASN A CA 1
ATOM 912 C C . ASN A 1 110 ? -9.586 -0.084 31.429 1.00 81.81 110 ASN A C 1
ATOM 914 O O . ASN A 1 110 ? -9.170 1.047 31.702 1.00 81.81 110 ASN A O 1
ATOM 918 N N . GLU A 1 111 ? -10.848 -0.465 31.669 1.00 67.50 111 GLU A N 1
ATOM 919 C CA . GLU A 1 111 ? -11.872 0.411 32.278 1.00 67.50 111 GLU A CA 1
ATOM 920 C C . GLU A 1 111 ? -11.422 1.027 33.624 1.00 67.50 111 GLU A C 1
ATOM 922 O O . GLU A 1 111 ? -11.862 2.119 33.986 1.00 67.50 111 GLU A O 1
ATOM 927 N N . ASP A 1 112 ? -10.480 0.381 34.319 1.00 59.91 112 ASP A N 1
ATOM 928 C CA . ASP A 1 112 ? -10.043 0.742 35.671 1.00 59.91 112 ASP A CA 1
ATOM 929 C C . ASP A 1 112 ? -8.881 1.756 35.753 1.00 59.91 112 ASP A C 1
ATOM 931 O O . ASP A 1 112 ? -8.577 2.224 36.851 1.00 59.91 112 ASP A O 1
ATOM 935 N N . SER A 1 113 ? -8.193 2.113 34.654 1.00 54.47 113 SER A N 1
ATOM 936 C CA . SER A 1 113 ? -6.859 2.757 34.778 1.00 54.47 113 SER A CA 1
ATOM 937 C C . SER A 1 113 ? -6.685 4.209 34.312 1.00 54.47 113 SER A C 1
ATOM 939 O O . SER A 1 113 ? -5.650 4.792 34.632 1.00 54.47 113 SER A O 1
ATOM 941 N N . ALA A 1 114 ? -7.655 4.870 33.665 1.00 60.53 114 ALA A N 1
ATOM 942 C CA . ALA A 1 114 ? -7.510 6.315 33.376 1.00 60.53 114 ALA A CA 1
ATOM 943 C C . ALA A 1 114 ? -8.801 7.104 33.088 1.00 60.53 114 ALA A C 1
ATOM 945 O O . ALA A 1 114 ? -8.733 8.292 32.765 1.00 60.53 114 ALA A O 1
ATOM 946 N N . GLY A 1 115 ? -9.972 6.487 33.218 1.00 64.81 115 GLY A N 1
ATOM 947 C CA . GLY A 1 115 ? -11.247 7.104 32.866 1.00 64.81 115 GLY A CA 1
ATOM 948 C C . GLY A 1 115 ? -11.949 6.315 31.775 1.00 64.81 115 GLY A C 1
ATOM 949 O O . GLY A 1 115 ? -11.332 5.853 30.817 1.00 64.81 115 GLY A O 1
ATOM 950 N N . THR A 1 116 ? -13.251 6.146 31.965 1.00 77.19 116 THR A N 1
ATOM 951 C CA . THR A 1 116 ? -14.137 5.419 31.065 1.00 77.19 116 THR A CA 1
ATOM 952 C C . THR A 1 116 ? -14.012 5.995 29.657 1.00 77.19 116 THR A C 1
ATOM 954 O O . THR A 1 116 ? -14.149 7.207 29.474 1.00 77.19 116 THR A O 1
ATOM 957 N N . ILE A 1 117 ? -13.741 5.140 28.669 1.00 86.81 117 ILE A N 1
ATOM 958 C CA . ILE A 1 117 ? -13.710 5.550 27.263 1.00 86.81 117 ILE A CA 1
ATOM 959 C C . ILE A 1 117 ? -15.012 6.275 26.905 1.00 86.81 117 ILE A C 1
ATOM 961 O O . ILE A 1 117 ? -16.116 5.785 27.169 1.00 86.81 117 ILE A O 1
ATOM 965 N N . THR A 1 118 ? -14.884 7.469 26.335 1.00 90.06 118 THR A N 1
ATOM 966 C CA . THR A 1 118 ? -16.051 8.290 26.003 1.00 90.06 118 THR A CA 1
ATOM 967 C C . THR A 1 118 ? -16.810 7.705 24.812 1.00 90.06 118 THR A C 1
ATOM 969 O O . THR A 1 118 ? -16.228 7.037 23.958 1.00 90.06 118 THR A O 1
ATOM 972 N N . ASP A 1 119 ? -18.108 7.991 24.697 1.00 90.25 119 ASP A N 1
ATOM 973 C CA . ASP A 1 119 ? -18.901 7.542 23.541 1.00 90.25 119 ASP A CA 1
ATOM 974 C C . ASP A 1 119 ? -18.351 8.094 22.214 1.00 90.25 119 ASP A C 1
ATOM 976 O O . ASP A 1 119 ? -18.405 7.421 21.186 1.00 90.25 119 ASP A O 1
ATOM 980 N N . ALA A 1 120 ? -17.748 9.289 22.244 1.00 92.62 120 ALA A N 1
ATOM 981 C CA . ALA A 1 120 ? -17.057 9.869 21.096 1.00 92.62 120 ALA A CA 1
ATOM 982 C C . ALA A 1 120 ? -15.810 9.060 20.697 1.00 92.62 120 ALA A C 1
ATOM 984 O O . ALA A 1 120 ? -15.605 8.805 19.514 1.00 92.62 120 ALA A O 1
ATOM 985 N N . GLU A 1 121 ? -15.003 8.618 21.666 1.00 92.19 121 GLU A N 1
ATOM 986 C CA . GLU A 1 121 ? -13.835 7.759 21.421 1.00 92.19 121 GLU A CA 1
ATOM 987 C C . GLU A 1 121 ? -14.238 6.353 20.951 1.00 92.19 121 GLU A C 1
ATOM 989 O O . GLU A 1 121 ? -13.559 5.780 20.104 1.00 92.19 121 GLU A O 1
ATOM 994 N N . LYS A 1 122 ? -15.361 5.805 21.438 1.00 92.19 122 LYS A N 1
ATOM 995 C CA . LYS A 1 122 ? -15.919 4.540 20.925 1.00 92.19 122 LYS A CA 1
ATOM 996 C C . LYS A 1 122 ? -16.355 4.671 19.466 1.00 92.19 122 LYS A C 1
ATOM 998 O O . LYS A 1 122 ? -16.029 3.808 18.657 1.00 92.19 122 LYS A O 1
ATOM 1003 N N . ALA A 1 123 ? -17.048 5.758 19.124 1.00 93.62 123 ALA A N 1
ATOM 1004 C CA . ALA A 1 123 ? -17.452 6.037 17.747 1.00 93.62 123 ALA A CA 1
ATOM 1005 C C . ALA A 1 123 ? -16.241 6.290 16.828 1.00 93.62 123 ALA A C 1
ATOM 1007 O O . ALA A 1 123 ? -16.235 5.851 15.679 1.00 93.62 123 ALA A O 1
ATOM 1008 N N . GLU A 1 124 ? -15.201 6.966 17.333 1.00 94.69 124 GLU A N 1
ATOM 1009 C CA . GLU A 1 124 ? -13.919 7.118 16.634 1.00 94.69 124 GLU A CA 1
ATOM 1010 C C . GLU A 1 124 ? -13.290 5.748 16.358 1.00 94.69 124 GLU A C 1
ATOM 1012 O O . GLU A 1 124 ? -12.977 5.452 15.206 1.00 94.69 124 GLU A O 1
ATOM 1017 N N . LEU A 1 125 ? -13.149 4.901 17.385 1.00 93.81 125 LEU A N 1
ATOM 1018 C CA . LEU A 1 125 ? -12.572 3.562 17.261 1.00 93.81 125 LEU A CA 1
ATOM 1019 C C . LEU A 1 125 ? -13.327 2.715 16.231 1.00 93.81 125 LEU A C 1
ATOM 1021 O O . LEU A 1 125 ? -12.700 2.129 15.353 1.00 93.81 125 LEU A O 1
ATOM 1025 N N . GLU A 1 126 ? -14.660 2.708 16.288 1.00 92.56 126 GLU A N 1
ATOM 1026 C CA . GLU A 1 126 ? -15.493 1.982 15.326 1.00 92.56 126 GLU A CA 1
ATOM 1027 C C . GLU A 1 126 ? -15.267 2.486 13.890 1.00 92.56 126 GLU A C 1
ATOM 1029 O O . GLU A 1 126 ? -15.119 1.695 12.957 1.00 92.56 126 GLU A O 1
ATOM 1034 N N . GLY A 1 127 ? -15.185 3.806 13.696 1.00 92.56 127 GLY A N 1
ATOM 1035 C CA . GLY A 1 127 ? -14.888 4.395 12.391 1.00 92.56 127 GLY A CA 1
ATOM 1036 C C . GLY A 1 127 ? -13.493 4.035 11.870 1.00 92.56 127 GLY A C 1
ATOM 1037 O O . GLY A 1 127 ? -13.327 3.762 10.679 1.00 92.56 127 GLY A O 1
ATOM 1038 N N . LEU A 1 128 ? -12.489 4.012 12.750 1.00 91.94 128 LEU A N 1
ATOM 1039 C CA . LEU A 1 128 ? -11.121 3.633 12.398 1.00 91.94 128 LEU A CA 1
ATOM 1040 C C . LEU A 1 128 ? -11.012 2.140 12.058 1.00 91.94 128 LEU A C 1
ATOM 1042 O O . LEU A 1 128 ? -10.381 1.805 11.058 1.00 91.94 128 LEU A O 1
ATOM 1046 N N . GLN A 1 129 ? -11.673 1.264 12.819 1.00 89.62 129 GLN A N 1
ATOM 1047 C CA . GLN A 1 129 ? -11.700 -0.179 12.561 1.00 89.62 129 GLN A CA 1
ATOM 1048 C C . GLN A 1 129 ? -12.381 -0.504 11.226 1.00 89.62 129 GLN A C 1
ATOM 1050 O O . GLN A 1 129 ? -11.802 -1.217 10.414 1.00 89.62 129 GLN A O 1
ATOM 1055 N N . ARG A 1 130 ? -13.526 0.119 10.909 1.00 86.50 130 ARG A N 1
ATOM 1056 C CA . ARG A 1 130 ? -14.162 -0.047 9.585 1.00 86.50 130 ARG A CA 1
ATOM 1057 C C . ARG A 1 130 ? -13.232 0.342 8.435 1.00 86.50 130 ARG A C 1
ATOM 1059 O O . ARG A 1 130 ? -13.209 -0.313 7.399 1.00 86.50 130 ARG A O 1
ATOM 1066 N N . ASN A 1 131 ? -12.469 1.422 8.600 1.00 81.62 131 ASN A N 1
ATOM 1067 C CA . ASN A 1 131 ? -11.506 1.838 7.585 1.00 81.62 131 ASN A CA 1
ATOM 1068 C C . ASN A 1 131 ? -10.324 0.872 7.473 1.00 81.62 131 ASN A C 1
ATOM 1070 O O . ASN A 1 131 ? -9.837 0.696 6.364 1.00 81.62 131 ASN A O 1
ATOM 1074 N N . ARG A 1 132 ? -9.872 0.264 8.577 1.00 80.06 132 ARG A N 1
ATOM 1075 C CA . ARG A 1 132 ? -8.823 -0.767 8.575 1.00 80.06 132 ARG A CA 1
ATOM 1076 C C . ARG A 1 132 ? -9.264 -1.985 7.762 1.00 80.06 132 ARG A C 1
ATOM 1078 O O . ARG A 1 132 ? -8.550 -2.395 6.850 1.00 80.06 132 ARG A O 1
ATOM 1085 N N . ASP A 1 133 ? -10.473 -2.470 8.025 1.00 68.06 133 ASP A N 1
ATOM 1086 C CA . ASP A 1 133 ? -11.006 -3.693 7.418 1.00 68.06 133 ASP A CA 1
ATOM 1087 C C . ASP A 1 133 ? -11.305 -3.504 5.910 1.00 68.06 133 ASP A C 1
ATOM 1089 O O . ASP A 1 133 ? -11.078 -4.406 5.107 1.00 68.06 133 ASP A O 1
ATOM 1093 N N . ASN A 1 134 ? -11.672 -2.288 5.477 1.00 67.75 134 ASN A N 1
ATOM 1094 C CA . ASN A 1 134 ? -11.879 -1.948 4.057 1.00 67.75 134 ASN A CA 1
ATOM 1095 C C . ASN A 1 134 ? -10.620 -2.080 3.172 1.00 67.75 134 ASN A C 1
ATOM 1097 O O . ASN A 1 134 ? -10.736 -2.101 1.945 1.00 67.75 134 ASN A O 1
ATOM 1101 N N . PHE A 1 135 ? -9.414 -2.115 3.750 1.00 60.00 135 PHE A N 1
ATOM 1102 C CA . PHE A 1 135 ? -8.173 -2.311 2.984 1.00 60.00 135 PHE A CA 1
ATOM 1103 C C . PHE A 1 135 ? -7.679 -3.762 2.995 1.00 60.00 135 PHE A C 1
ATOM 1105 O O . PHE A 1 135 ? -6.756 -4.082 2.243 1.00 60.00 135 PHE A O 1
ATOM 1112 N N . GLU A 1 136 ? -8.288 -4.632 3.802 1.00 54.62 136 GLU A N 1
ATOM 1113 C CA . GLU A 1 136 ? -7.939 -6.053 3.882 1.00 54.62 136 GLU A CA 1
ATOM 1114 C C . GLU A 1 136 ? -8.677 -6.888 2.809 1.00 54.62 136 GLU A C 1
ATOM 1116 O O . GLU A 1 136 ? -8.188 -7.937 2.391 1.00 54.62 136 GLU A O 1
ATOM 1121 N N . GLU A 1 137 ? -9.770 -6.366 2.236 1.00 51.66 137 GLU A N 1
ATOM 1122 C CA . GLU A 1 137 ? -10.575 -7.000 1.173 1.00 51.66 137 GLU A CA 1
ATOM 1123 C C . GLU A 1 137 ? -9.981 -6.918 -0.254 1.00 51.66 137 GLU A C 1
ATOM 1125 O O . GLU A 1 137 ? -10.721 -6.768 -1.227 1.00 51.66 137 GLU A O 1
ATOM 1130 N N . GLN A 1 138 ? -8.658 -6.984 -0.451 1.00 61.56 138 GLN A N 1
ATOM 1131 C CA . GLN A 1 138 ? -8.116 -6.939 -1.826 1.00 61.56 138 GLN A CA 1
ATOM 1132 C C . GLN A 1 138 ? -7.595 -8.246 -2.408 1.00 61.56 138 GLN A C 1
ATOM 1134 O O . GLN A 1 138 ? -7.411 -8.280 -3.622 1.00 61.56 138 GLN A O 1
ATOM 1139 N N . TYR A 1 139 ? -7.448 -9.328 -1.643 1.00 56.25 139 TYR A N 1
ATOM 1140 C CA . TYR A 1 139 ? -7.171 -10.649 -2.220 1.00 56.25 139 TYR A CA 1
ATOM 1141 C C . TYR A 1 139 ? -7.594 -11.758 -1.256 1.00 56.25 139 TYR A C 1
ATOM 1143 O O . TYR A 1 139 ? -6.824 -12.081 -0.356 1.00 56.25 139 TYR A O 1
ATOM 1151 N N . ASP A 1 140 ? -8.759 -12.376 -1.465 1.00 66.62 140 ASP A N 1
ATOM 1152 C CA . ASP A 1 140 ? -9.030 -13.694 -0.887 1.00 66.62 140 ASP A CA 1
ATOM 1153 C C . ASP A 1 140 ? -8.389 -14.765 -1.790 1.00 66.62 140 ASP A C 1
ATOM 1155 O O . ASP A 1 140 ? -8.863 -15.002 -2.906 1.00 66.62 140 ASP A O 1
ATOM 1159 N N . PRO A 1 141 ? -7.302 -15.434 -1.359 1.00 64.31 141 PRO A N 1
ATOM 1160 C CA . PRO A 1 141 ? -6.661 -16.465 -2.165 1.00 64.31 141 PRO A CA 1
ATOM 1161 C C . PRO A 1 141 ? -7.545 -17.698 -2.372 1.00 64.31 141 PRO A C 1
ATOM 1163 O O . PRO A 1 141 ? -7.233 -18.529 -3.226 1.00 64.31 141 PRO A O 1
ATOM 1166 N N . THR A 1 142 ? -8.607 -17.839 -1.575 1.00 72.81 142 THR A N 1
ATOM 1167 C CA . THR A 1 142 ? -9.553 -18.955 -1.634 1.00 72.81 142 THR A CA 1
ATOM 1168 C C . THR A 1 142 ? -10.677 -18.734 -2.645 1.00 72.81 142 THR A C 1
ATOM 1170 O O . THR A 1 142 ? -11.288 -19.707 -3.078 1.00 72.81 142 THR A O 1
ATOM 1173 N N . GLU A 1 143 ? -10.884 -17.497 -3.107 1.00 79.62 143 GLU A N 1
ATOM 1174 C CA . GLU A 1 143 ? -11.834 -17.170 -4.181 1.00 79.62 143 GLU A CA 1
ATOM 1175 C C . GLU A 1 143 ? -11.224 -17.278 -5.587 1.00 79.62 143 GLU A C 1
ATOM 1177 O O . GLU A 1 143 ? -11.912 -17.089 -6.594 1.00 79.62 143 GLU A O 1
ATOM 1182 N N . PHE A 1 144 ? -9.929 -17.589 -5.702 1.00 80.62 144 PHE A N 1
ATOM 1183 C CA . PHE A 1 144 ? -9.318 -17.762 -7.012 1.00 80.62 144 PHE A CA 1
ATOM 1184 C C . PHE A 1 144 ? -9.879 -18.987 -7.727 1.00 80.62 144 PHE A C 1
ATOM 1186 O O . PHE A 1 144 ? -9.853 -20.105 -7.214 1.00 80.62 144 PHE A O 1
ATOM 1193 N N . SER A 1 145 ? -10.305 -18.783 -8.974 1.00 85.50 145 SER A N 1
ATOM 1194 C CA . SER A 1 145 ? -10.598 -19.898 -9.865 1.00 85.50 145 SER A CA 1
ATOM 1195 C C . SER A 1 145 ? -9.356 -20.776 -10.039 1.00 85.50 145 SER A C 1
ATOM 1197 O O . SER A 1 145 ? -8.217 -20.294 -10.014 1.00 85.50 145 SER A O 1
ATOM 1199 N N . GLU A 1 146 ? -9.567 -22.070 -10.276 1.00 87.50 146 GLU A N 1
ATOM 1200 C CA . GLU A 1 146 ? -8.478 -23.011 -10.564 1.00 87.50 146 GLU A CA 1
ATOM 1201 C C . GLU A 1 146 ? -7.609 -22.527 -11.741 1.00 87.50 146 GLU A C 1
ATOM 1203 O O . GLU A 1 146 ? -6.383 -22.647 -11.709 1.00 87.50 146 GLU A O 1
ATOM 1208 N N . GLU A 1 147 ? -8.224 -21.875 -12.734 1.00 85.69 147 GLU A N 1
ATOM 1209 C CA . GLU A 1 147 ? -7.528 -21.236 -13.856 1.00 85.69 147 GLU A CA 1
ATOM 1210 C C . GLU A 1 147 ? -6.581 -20.115 -13.408 1.00 85.69 147 GLU A C 1
ATOM 1212 O O . GLU A 1 147 ? -5.457 -20.012 -13.905 1.00 85.69 147 GLU A O 1
ATOM 1217 N N . HIS A 1 148 ? -7.000 -19.281 -12.451 1.00 82.81 148 HIS A N 1
ATOM 1218 C CA . HIS A 1 148 ? -6.164 -18.206 -11.921 1.00 82.81 148 HIS A CA 1
ATOM 1219 C C . HIS A 1 148 ? -4.963 -18.768 -11.155 1.00 82.81 148 HIS A C 1
ATOM 1221 O O . HIS A 1 148 ? -3.837 -18.290 -11.322 1.00 82.81 148 HIS A O 1
ATOM 1227 N N . ILE A 1 149 ? -5.184 -19.812 -10.351 1.00 85.56 149 ILE A N 1
ATOM 1228 C CA . ILE A 1 149 ? -4.119 -20.506 -9.619 1.00 85.56 149 ILE A CA 1
ATOM 1229 C C . ILE A 1 149 ? -3.117 -21.113 -10.609 1.00 85.56 149 ILE A C 1
ATOM 1231 O O . ILE A 1 149 ? -1.910 -20.894 -10.476 1.00 85.56 149 ILE A O 1
ATOM 1235 N N . ALA A 1 150 ? -3.602 -21.806 -11.644 1.00 85.19 150 ALA A N 1
ATOM 1236 C CA . ALA A 1 150 ? -2.766 -22.391 -12.688 1.00 85.19 150 ALA A CA 1
ATOM 1237 C C . ALA A 1 150 ? -1.966 -21.326 -13.458 1.00 85.19 150 ALA A C 1
ATOM 1239 O O . ALA A 1 150 ? -0.762 -21.488 -13.680 1.00 85.19 150 ALA A O 1
ATOM 1240 N N . TYR A 1 151 ? -2.597 -20.199 -13.805 1.00 85.62 151 TYR A N 1
ATOM 1241 C CA . TYR A 1 151 ? -1.927 -19.062 -14.434 1.00 85.62 151 TYR A CA 1
ATOM 1242 C C . TYR A 1 151 ? -0.810 -18.499 -13.549 1.00 85.62 151 TYR A C 1
ATOM 1244 O O . TYR A 1 151 ? 0.311 -18.300 -14.020 1.00 85.62 151 TYR A O 1
ATOM 1252 N N . LYS A 1 152 ?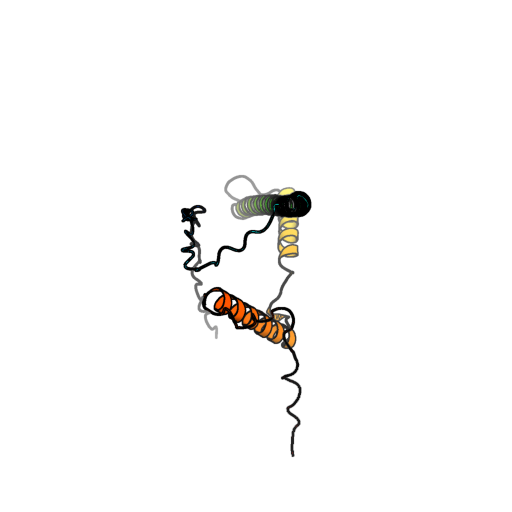 -1.080 -18.269 -12.258 1.00 85.00 152 LYS A N 1
ATOM 1253 C CA . LYS A 1 152 ? -0.087 -17.750 -11.307 1.00 85.00 152 LYS A CA 1
ATOM 1254 C C . LYS A 1 152 ? 1.065 -18.724 -11.093 1.00 85.00 152 LYS A C 1
ATOM 1256 O O . LYS A 1 152 ? 2.212 -18.286 -11.060 1.00 85.00 152 LYS A O 1
ATOM 1261 N N . ALA A 1 153 ? 0.784 -20.022 -10.997 1.00 85.69 153 ALA A N 1
ATOM 1262 C CA . ALA A 1 153 ? 1.812 -21.051 -10.891 1.00 85.69 153 ALA A CA 1
ATOM 1263 C C . ALA A 1 153 ? 2.731 -21.048 -12.123 1.00 85.69 153 ALA A C 1
ATOM 1265 O O . ALA A 1 153 ? 3.952 -20.987 -11.983 1.00 85.69 153 ALA A O 1
ATOM 1266 N N . MET A 1 154 ? 2.147 -21.016 -13.326 1.00 86.44 154 MET A N 1
ATOM 1267 C CA . MET A 1 154 ? 2.894 -20.920 -14.583 1.00 86.44 154 MET A CA 1
ATOM 1268 C C . MET A 1 154 ? 3.735 -19.641 -14.640 1.00 86.44 154 MET A C 1
ATOM 1270 O O . MET A 1 154 ? 4.920 -19.691 -14.951 1.00 86.44 154 MET A O 1
ATOM 1274 N N . HIS A 1 155 ? 3.137 -18.499 -14.308 1.00 84.06 155 HIS A N 1
ATOM 1275 C CA . HIS A 1 155 ? 3.815 -17.209 -14.280 1.00 84.06 155 HIS A CA 1
ATOM 1276 C C . HIS A 1 155 ? 5.014 -17.234 -13.319 1.00 84.06 155 HIS A C 1
ATOM 1278 O O . HIS A 1 155 ? 6.130 -16.911 -13.718 1.00 84.06 155 HIS A O 1
ATOM 1284 N N . ASN A 1 156 ? 4.819 -17.695 -12.080 1.00 85.56 156 ASN A N 1
ATOM 1285 C CA . ASN A 1 156 ? 5.882 -17.797 -11.079 1.00 85.56 156 ASN A CA 1
ATOM 1286 C C . ASN A 1 156 ? 7.016 -18.736 -11.518 1.00 85.56 156 ASN A C 1
ATOM 1288 O O . ASN A 1 156 ? 8.184 -18.429 -11.276 1.00 85.56 156 ASN A O 1
ATOM 1292 N N . GLU A 1 157 ? 6.698 -19.835 -12.204 1.00 85.81 157 GLU A N 1
ATOM 1293 C CA . GLU A 1 157 ? 7.706 -20.753 -12.741 1.00 85.81 157 GLU A CA 1
ATOM 1294 C C . GLU A 1 157 ? 8.589 -20.077 -13.803 1.00 85.81 157 GLU A C 1
ATOM 1296 O O . GLU A 1 157 ? 9.812 -20.229 -13.773 1.00 85.81 157 GLU A O 1
ATOM 1301 N N . VAL A 1 158 ? 8.019 -19.260 -14.697 1.00 84.81 158 VAL A N 1
ATOM 1302 C CA . VAL A 1 158 ? 8.817 -18.514 -15.689 1.00 84.81 158 VAL A CA 1
ATOM 1303 C C . VAL A 1 158 ? 9.729 -17.48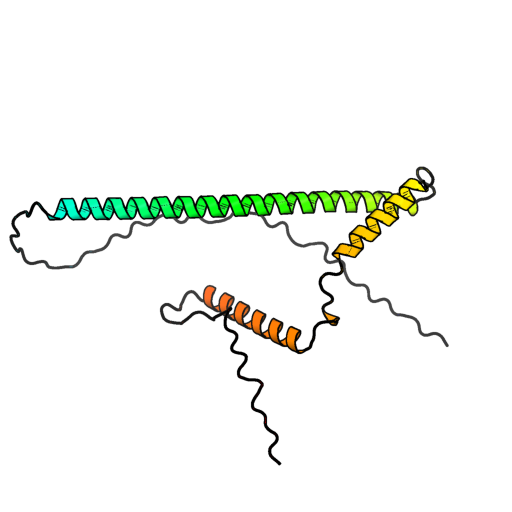4 -15.010 1.00 84.81 158 VAL A C 1
ATOM 1305 O O . VAL A 1 158 ? 10.890 -17.335 -15.397 1.00 84.81 158 VAL A O 1
ATOM 1308 N N . PHE A 1 159 ? 9.263 -16.823 -13.945 1.00 85.31 159 PHE A N 1
ATOM 1309 C CA . PHE A 1 159 ? 10.117 -15.938 -13.143 1.00 85.31 159 PHE A CA 1
ATOM 1310 C C . PHE A 1 159 ? 11.255 -16.697 -12.454 1.00 85.31 159 PHE A C 1
ATOM 1312 O O . PHE A 1 159 ? 12.395 -16.233 -12.476 1.00 85.31 159 PHE A O 1
ATOM 1319 N N . ALA A 1 160 ? 10.988 -17.881 -11.899 1.00 84.19 160 ALA A N 1
ATOM 1320 C CA . ALA A 1 160 ? 12.028 -18.722 -11.313 1.00 84.19 160 ALA A CA 1
ATOM 1321 C C . ALA A 1 160 ? 13.077 -19.137 -12.360 1.00 84.19 160 ALA A C 1
ATOM 1323 O O . ALA A 1 160 ? 14.277 -19.103 -12.084 1.00 84.19 160 ALA A O 1
ATOM 1324 N N . GLN A 1 161 ? 12.651 -19.469 -13.582 1.00 82.44 161 GLN A N 1
ATOM 1325 C CA . GLN A 1 161 ? 13.560 -19.745 -14.700 1.00 82.44 161 GLN A CA 1
ATOM 1326 C C . GLN A 1 161 ? 14.417 -18.531 -15.058 1.00 82.44 161 GLN A C 1
ATOM 1328 O O . GLN A 1 161 ? 15.619 -18.684 -15.271 1.00 82.44 161 GLN A O 1
ATOM 1333 N N . LEU A 1 162 ? 13.830 -17.332 -15.086 1.00 83.81 162 LEU A N 1
ATOM 1334 C CA . LEU A 1 162 ? 14.560 -16.098 -15.362 1.00 83.81 162 LEU A CA 1
ATOM 1335 C C . LEU A 1 162 ? 15.610 -15.800 -14.284 1.00 83.81 162 LEU A C 1
ATOM 1337 O O . LEU A 1 162 ? 16.734 -15.429 -14.621 1.00 83.81 162 LEU A O 1
ATOM 1341 N N . VAL A 1 163 ? 15.277 -15.995 -13.005 1.00 84.88 163 VAL A N 1
ATOM 1342 C CA . VAL A 1 163 ? 16.234 -15.841 -11.897 1.00 84.88 163 VAL A CA 1
ATOM 1343 C C . VAL A 1 163 ? 17.390 -16.822 -12.064 1.00 84.88 163 VAL A C 1
ATOM 1345 O O . VAL A 1 163 ? 18.542 -16.392 -12.086 1.00 84.88 163 VAL A O 1
ATOM 1348 N N . ARG A 1 164 ? 17.091 -18.110 -12.290 1.00 83.12 164 ARG A N 1
ATOM 1349 C CA . ARG A 1 164 ? 18.115 -19.137 -12.537 1.00 83.12 164 ARG A CA 1
ATOM 1350 C C . ARG A 1 164 ? 19.023 -18.744 -13.700 1.00 83.12 164 ARG A C 1
ATOM 1352 O O . ARG A 1 164 ? 20.237 -18.784 -13.546 1.00 83.12 164 ARG A O 1
ATOM 1359 N N . TRP A 1 165 ? 18.445 -18.298 -14.818 1.00 81.75 165 TRP A N 1
ATOM 1360 C CA . TRP A 1 165 ? 19.191 -17.836 -15.991 1.00 81.75 165 TRP A CA 1
ATOM 1361 C C . TRP A 1 165 ? 20.126 -16.662 -15.659 1.00 81.75 165 TRP A C 1
ATOM 1363 O O . TRP A 1 165 ? 21.297 -16.697 -16.033 1.00 81.75 165 TRP A O 1
ATOM 1373 N N . CYS A 1 166 ? 19.648 -15.664 -14.907 1.00 80.75 166 CYS A N 1
ATOM 1374 C CA . CYS A 1 166 ? 20.455 -14.518 -14.470 1.00 80.75 166 CYS A CA 1
ATOM 1375 C C . CYS A 1 166 ? 21.612 -14.924 -13.540 1.00 80.75 166 CYS A C 1
ATOM 1377 O O . CYS A 1 166 ? 22.697 -14.338 -13.598 1.00 80.75 166 CYS A O 1
ATOM 1379 N N . GLU A 1 167 ? 21.382 -15.903 -12.664 1.00 83.19 167 GLU A N 1
ATOM 1380 C CA . GLU A 1 167 ? 22.368 -16.396 -11.698 1.00 83.19 167 GLU A CA 1
ATOM 1381 C C . GLU A 1 167 ? 23.448 -17.259 -12.363 1.00 83.19 167 GLU A C 1
ATOM 1383 O O . GLU A 1 167 ? 24.639 -17.122 -12.057 1.00 83.19 167 GLU A O 1
ATOM 1388 N N . THR A 1 168 ? 23.070 -18.099 -13.330 1.00 76.19 168 THR A N 1
ATOM 1389 C CA . THR A 1 168 ? 24.016 -18.830 -14.178 1.00 76.19 168 THR A CA 1
ATOM 1390 C C . THR A 1 168 ? 24.667 -17.881 -15.184 1.00 76.19 168 THR A C 1
ATOM 1392 O O . THR A 1 168 ? 24.236 -17.756 -16.325 1.00 76.19 168 THR A O 1
ATOM 1395 N N . LYS A 1 169 ? 25.753 -17.216 -14.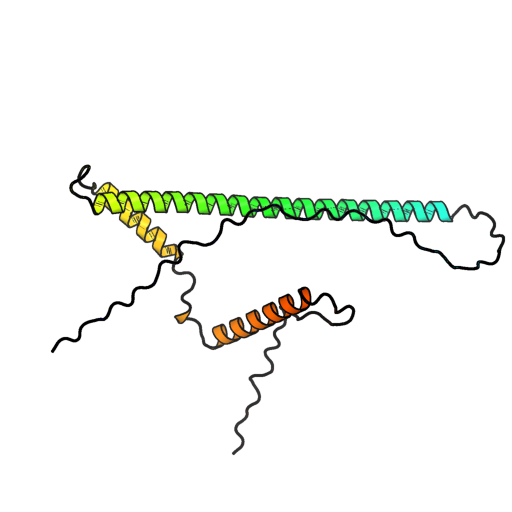772 1.00 61.25 169 LYS A N 1
ATOM 1396 C CA . LYS A 1 169 ? 26.584 -16.291 -15.577 1.00 61.25 169 LYS A CA 1
ATOM 1397 C C . LYS A 1 169 ? 27.280 -16.913 -16.817 1.00 61.25 169 LYS A C 1
ATOM 1399 O O . LYS A 1 169 ? 28.433 -16.579 -17.091 1.00 61.25 169 LYS A O 1
ATOM 1404 N N . GLN A 1 170 ? 26.655 -17.824 -17.566 1.00 57.09 170 GLN A N 1
ATOM 1405 C CA . GLN A 1 170 ? 27.334 -18.611 -18.608 1.00 57.09 170 GLN A CA 1
ATOM 1406 C C . GLN A 1 170 ? 26.623 -18.772 -19.954 1.00 57.09 170 GLN A C 1
ATOM 1408 O O . GLN A 1 170 ? 27.102 -19.540 -20.782 1.00 57.09 170 GLN A O 1
ATOM 1413 N N . HIS A 1 171 ? 25.579 -18.012 -20.268 1.00 56.97 171 HIS A N 1
ATOM 1414 C CA . HIS A 1 171 ? 24.950 -18.150 -21.582 1.00 56.97 171 HIS A CA 1
ATOM 1415 C C . HIS A 1 171 ? 25.134 -16.902 -22.441 1.00 56.97 171 HIS A C 1
ATOM 1417 O O . HIS A 1 171 ? 24.313 -15.994 -22.430 1.00 56.97 171 HIS A O 1
ATOM 1423 N N . LYS A 1 172 ? 26.234 -16.872 -23.206 1.00 59.16 172 LYS A N 1
ATOM 1424 C CA . LYS A 1 172 ? 26.407 -15.905 -24.304 1.00 59.16 172 LYS A CA 1
ATOM 1425 C C . LYS A 1 172 ? 25.457 -16.181 -25.479 1.00 59.16 172 LYS A C 1
ATOM 1427 O O . LYS A 1 172 ? 25.202 -15.264 -26.248 1.00 59.16 172 LYS A O 1
ATOM 1432 N N . ASP A 1 173 ? 24.899 -17.394 -25.551 1.00 59.59 173 ASP A N 1
ATOM 1433 C CA . ASP A 1 173 ? 24.192 -17.893 -26.737 1.00 59.59 173 ASP A CA 1
ATOM 1434 C C . ASP A 1 173 ? 22.806 -18.515 -26.442 1.00 59.59 173 ASP A C 1
ATOM 1436 O O . ASP A 1 173 ? 22.216 -19.115 -27.336 1.00 59.59 173 ASP A O 1
ATOM 1440 N N . ALA A 1 174 ? 22.267 -18.404 -25.216 1.00 66.06 174 ALA A N 1
ATOM 1441 C CA . ALA A 1 174 ? 20.916 -18.899 -24.903 1.00 66.06 174 ALA A CA 1
ATOM 1442 C C . ALA A 1 174 ? 19.915 -17.745 -24.769 1.00 66.06 174 ALA A C 1
ATOM 1444 O O . ALA A 1 174 ? 20.170 -16.779 -24.047 1.00 66.06 174 ALA A O 1
ATOM 1445 N N . GLU A 1 175 ? 18.770 -17.873 -25.440 1.00 70.75 175 GLU A N 1
ATOM 1446 C CA . GLU A 1 175 ? 17.670 -16.913 -25.362 1.00 70.75 175 GLU A CA 1
ATOM 1447 C C . GLU A 1 175 ? 17.063 -16.903 -23.943 1.00 70.75 175 GLU A C 1
ATOM 1449 O O . GLU A 1 175 ? 16.875 -17.972 -23.350 1.00 70.75 175 GLU A O 1
ATOM 1454 N N . PRO A 1 176 ? 16.796 -15.722 -23.356 1.00 72.62 176 PRO A N 1
ATOM 1455 C CA . PRO A 1 176 ? 16.242 -15.637 -22.012 1.00 72.62 176 PRO A CA 1
ATOM 1456 C C . PRO A 1 176 ? 14.799 -16.170 -21.958 1.00 72.62 176 PRO A C 1
ATOM 1458 O O . PRO A 1 176 ? 14.046 -16.018 -22.924 1.00 72.62 176 PRO A O 1
ATOM 1461 N N . PRO A 1 177 ? 14.365 -16.731 -20.813 1.00 74.19 177 PRO A N 1
ATOM 1462 C CA . PRO A 1 177 ? 12.970 -17.110 -20.605 1.00 74.19 177 PRO A CA 1
ATOM 1463 C C . PRO A 1 177 ? 12.032 -15.910 -20.797 1.00 74.19 177 PRO A C 1
ATOM 1465 O O . PRO A 1 177 ? 12.233 -14.846 -20.205 1.00 74.19 177 PRO A O 1
ATOM 1468 N N . ASN A 1 178 ? 10.992 -16.077 -21.615 1.00 75.44 178 ASN A N 1
ATOM 1469 C CA . ASN A 1 178 ? 10.039 -15.012 -21.915 1.00 75.44 178 ASN A CA 1
ATOM 1470 C C . ASN A 1 178 ? 8.913 -14.962 -20.870 1.00 75.44 178 ASN A C 1
ATOM 1472 O O . ASN A 1 178 ? 7.974 -15.752 -20.921 1.00 75.44 178 ASN A O 1
ATOM 1476 N N . VAL A 1 179 ? 8.988 -13.993 -19.957 1.00 66.50 179 VAL A N 1
ATOM 1477 C CA . VAL A 1 179 ? 7.988 -13.753 -18.896 1.00 66.50 179 VAL A CA 1
ATOM 1478 C C . VAL A 1 179 ? 6.664 -13.147 -19.390 1.00 66.50 179 VAL A C 1
ATOM 1480 O O . VAL A 1 179 ? 5.711 -13.088 -18.620 1.00 66.50 179 VAL A O 1
ATOM 1483 N N . PHE A 1 180 ? 6.577 -12.707 -20.652 1.00 60.97 180 PHE A N 1
ATOM 1484 C CA . PHE A 1 180 ? 5.389 -12.044 -21.214 1.00 60.97 180 PHE A CA 1
ATOM 1485 C C . PHE A 1 180 ? 4.535 -12.950 -22.112 1.00 60.97 180 PHE A C 1
ATOM 1487 O O . PHE A 1 180 ? 3.375 -12.636 -22.363 1.00 60.97 180 PHE A O 1
ATOM 1494 N N . PHE A 1 181 ? 5.081 -14.075 -22.583 1.00 57.91 181 PHE A N 1
ATOM 1495 C CA . PHE A 1 181 ? 4.386 -15.017 -23.464 1.00 57.91 181 PHE A CA 1
ATOM 1496 C C . PHE A 1 181 ? 4.429 -16.432 -22.889 1.00 57.91 181 PHE A C 1
ATOM 1498 O O . PHE A 1 181 ? 5.061 -17.338 -23.436 1.00 57.91 181 PHE A O 1
ATOM 1505 N N . SER A 1 182 ? 3.719 -16.642 -21.784 1.00 53.09 182 SER A N 1
ATOM 1506 C CA . SER A 1 182 ? 3.414 -17.984 -21.295 1.00 53.09 182 SER A CA 1
ATOM 1507 C C . SER A 1 182 ? 2.430 -18.625 -22.277 1.00 53.09 182 SER A C 1
ATOM 1509 O O . SER A 1 182 ? 1.223 -18.394 -22.228 1.00 53.09 182 SER A O 1
ATOM 1511 N N . ARG A 1 183 ? 2.956 -19.360 -23.261 1.00 49.44 183 ARG A N 1
ATOM 1512 C CA . ARG A 1 183 ? 2.177 -20.028 -24.310 1.00 49.44 183 ARG A CA 1
ATOM 1513 C C . ARG A 1 183 ? 1.212 -21.034 -23.669 1.00 49.44 183 ARG A C 1
ATOM 1515 O O . ARG A 1 183 ? 1.590 -22.164 -23.385 1.00 49.44 183 ARG A O 1
ATOM 1522 N N . TRP A 1 184 ? -0.045 -20.630 -23.494 1.00 47.59 184 TRP A N 1
ATOM 1523 C CA . TRP A 1 184 ? -1.168 -21.430 -22.974 1.00 47.59 184 TRP A CA 1
ATOM 1524 C C . TRP A 1 184 ? -1.507 -22.691 -23.804 1.00 47.59 184 TRP A C 1
ATOM 1526 O O . TRP A 1 184 ? -2.396 -23.458 -23.453 1.00 47.59 184 TRP A O 1
ATOM 1536 N N . SER A 1 185 ? -0.806 -22.953 -24.909 1.00 46.19 185 SER A N 1
ATOM 1537 C CA . SER A 1 185 ? -1.182 -23.941 -25.930 1.00 46.19 185 SER A CA 1
ATOM 1538 C C . SER A 1 185 ? -0.928 -25.420 -25.579 1.00 46.19 185 SER A C 1
ATOM 1540 O O . SER A 1 185 ? -0.761 -26.212 -26.499 1.00 46.19 185 SER A O 1
ATOM 1542 N N . ARG A 1 186 ? -0.855 -25.833 -24.304 1.00 47.22 186 ARG A N 1
ATOM 1543 C CA . ARG A 1 186 ? -0.565 -27.246 -23.953 1.00 47.22 186 ARG A CA 1
ATOM 1544 C C . ARG A 1 186 ? -1.551 -27.919 -22.993 1.00 47.22 186 ARG A C 1
ATOM 1546 O O . ARG A 1 186 ? -1.224 -28.961 -22.444 1.00 47.22 186 ARG A O 1
ATOM 1553 N N . TRP A 1 187 ? -2.747 -27.363 -22.818 1.00 46.69 187 TRP A N 1
ATOM 1554 C CA . TRP A 1 187 ? -3.802 -27.973 -21.990 1.00 46.69 187 TRP A CA 1
ATOM 1555 C C . TRP A 1 187 ? -5.116 -28.231 -22.752 1.00 46.69 187 TRP A C 1
ATOM 1557 O O . TRP A 1 187 ? -6.152 -28.423 -22.130 1.00 46.69 187 TRP A O 1
ATOM 1567 N N . GLY A 1 188 ? -5.085 -28.238 -24.093 1.00 44.00 188 GLY A N 1
ATOM 1568 C CA . GLY A 1 188 ? -6.282 -28.395 -24.937 1.00 44.00 188 GLY A CA 1
ATOM 1569 C C . GLY A 1 188 ? -6.410 -29.700 -25.732 1.00 44.00 188 GLY A C 1
ATOM 1570 O O . GLY A 1 188 ? -7.498 -29.972 -26.219 1.00 44.00 188 GLY A O 1
ATOM 1571 N N . ASP A 1 189 ? -5.362 -30.523 -25.846 1.00 44.47 189 ASP A N 1
ATOM 1572 C CA . ASP A 1 189 ? -5.414 -31.757 -26.647 1.00 44.47 189 ASP A CA 1
ATOM 1573 C C . ASP A 1 189 ? -5.277 -32.991 -25.752 1.00 44.47 189 ASP A C 1
ATOM 1575 O O . ASP A 1 189 ? -4.198 -33.542 -25.541 1.00 44.47 189 ASP A O 1
ATOM 1579 N N . GLY A 1 190 ? -6.417 -33.401 -25.207 1.00 38.44 190 GLY A N 1
ATOM 1580 C CA . GLY A 1 190 ? -6.626 -34.663 -24.504 1.00 38.44 190 GLY A CA 1
ATOM 1581 C C . GLY A 1 190 ? -8.015 -35.199 -24.825 1.00 38.44 190 GLY A C 1
ATOM 1582 O O . GLY A 1 190 ? -8.802 -35.471 -23.926 1.00 38.44 190 GLY A O 1
ATOM 1583 N N . VAL A 1 191 ? -8.330 -35.250 -26.122 1.00 39.91 191 VAL A N 1
ATOM 1584 C CA . VAL A 1 191 ? -9.540 -35.861 -26.673 1.00 39.91 191 VAL A CA 1
ATOM 1585 C C . VAL A 1 191 ? -9.605 -37.315 -26.211 1.00 39.91 191 VAL A C 1
ATOM 1587 O O . VAL A 1 191 ? -8.711 -38.114 -26.492 1.00 39.91 191 VAL A O 1
ATOM 1590 N N . VAL A 1 192 ? -10.682 -37.622 -25.491 1.00 44.88 192 VAL A N 1
ATOM 1591 C CA . VAL A 1 192 ? -11.189 -38.968 -25.225 1.00 44.88 192 VAL A CA 1
ATOM 1592 C C . VAL A 1 192 ? -11.173 -39.755 -26.536 1.00 44.88 192 VAL A C 1
ATOM 1594 O O . VAL A 1 192 ? -11.822 -39.358 -27.499 1.00 44.88 192 VAL A O 1
ATOM 1597 N N . SER A 1 193 ? -10.404 -40.838 -26.586 1.00 40.34 193 SER A N 1
ATOM 1598 C CA . SER A 1 193 ? -10.578 -41.879 -27.599 1.00 40.34 193 SER A CA 1
ATOM 1599 C C . SER A 1 193 ? -11.215 -43.076 -26.905 1.00 40.34 193 SER A C 1
ATOM 1601 O O . SER A 1 193 ? -10.708 -43.499 -25.863 1.00 40.34 193 SER A O 1
ATOM 1603 N N . ASP A 1 194 ? -12.346 -43.509 -27.464 1.00 40.12 194 ASP A N 1
ATOM 1604 C CA . ASP A 1 194 ? -13.139 -44.690 -27.092 1.00 40.12 194 ASP A CA 1
ATOM 1605 C C . ASP A 1 194 ? -12.313 -45.984 -26.980 1.00 40.12 194 ASP A C 1
ATOM 1607 O O . ASP A 1 194 ? -11.350 -46.157 -27.769 1.00 40.12 194 ASP A O 1
#

Radius of gyration: 32.29 Å; chains: 1; bounding box: 74×61×84 Å

Organism: NCBI:txid44447

pLDDT: mean 70.26, std 18.45, range [38.44, 94.94]

Sequence (194 aa):
KHKPYSGSHCPSMRNAARIHPNQYRNYQRMPLTLIKAGRERRVSSSPSPNLDQNKQQNDQQQQQFTQSRRKLVEKEEAERQKRLDQLDQRIQKLARVEERIGILEEKLANEDSAGTITDAEKAELEGLQRNRDNFEEQYDPTEFSEEHIAYKAMHNEVFAQLVRWCETKQHKDAEPPNVFFSRWSRWGDGVVSD